Protein AF-A0A7V8SZ38-F1 (afdb_monomer)

Nearest PDB structures (foldseek):
  8d3l-assembly1_I  TM=5.237E-01  e=1.582E-04  Halalkalibacterium halodurans C-125
  5eax-assembly2_B  TM=5.128E-01  e=5.153E-03  Mus musculus
  5eaw-assembly2_B  TM=4.344E-01  e=2.004E-03  Mus musculus
  5ean-assembly1_A  TM=3.576E-01  e=1.406E-03  Mus musculus

Radius of gyration: 26.37 Å; Cα contacts (8 Å, |Δi|>4): 434; chains: 1; bounding box: 68×98×61 Å

Solvent-accessible surface area (backbone atoms only — not comparable to full-atom values): 21233 Å² total; per-residue (Å²): 134,89,88,85,87,85,85,92,81,79,74,70,63,75,66,56,67,75,72,74,69,88,78,74,81,73,67,59,50,35,61,51,96,92,38,70,32,40,28,39,64,53,57,25,42,36,74,58,32,58,37,56,45,55,54,44,47,34,33,34,72,66,78,41,81,78,67,98,50,72,44,78,64,54,59,58,52,46,54,52,41,57,47,52,44,50,52,51,53,52,53,44,42,73,72,72,44,52,73,48,73,41,70,87,59,57,82,90,45,51,69,60,42,37,51,53,33,49,54,42,59,75,71,59,49,41,27,35,28,43,28,40,44,62,55,92,53,40,40,41,66,49,51,26,39,36,53,42,78,60,61,30,76,70,40,81,35,33,58,32,45,32,39,66,39,81,54,86,65,88,51,69,44,56,55,43,28,47,47,51,50,35,52,38,47,13,66,74,34,65,38,70,36,65,45,34,37,40,32,30,78,59,80,90,54,64,57,51,77,44,55,40,74,82,46,44,64,63,42,52,53,55,50,51,53,48,50,48,68,60,55,77,66,71,74,88,79,80,91,77,86,81,77,92,83,80,93,76,90,81,82,89,82,88,83,89,79,82,94,75,81,80,81,74,79,82,68,88,73,68,84,73,85,67,66,71,71,91,44,84,55,49,78,65,38,55,58,36,68,62,38,49,51,50,40,59,74,63,36,34,47,75,77,35,80,94,59,47,68,75,54,46,57,52,32,40,77,67,72,24,58,23,32,70,45,29,37,66,54,70,80,78,68,90,67,82,62,95,68,83,55,66,68,59,56,51,49,51,30,57,56,40,65,111

Secondary structure (DSSP, 8-state):
---------SSSSHHHHTTSSTTS---SSEEETTEEEEEHHHHHHHHH-HHHHHHHHHHHTTSSPPPS---THHHHHHHHHHHHHHHHHHHHHHTT--EEEGGGS-TT-HHHHHHHHHHHHHHT-SEEES--EEETTEEE--SEEEEESS--SSSSSEEEEEEE-S-SS--HHHHHHHHHHHHHHHHHHSS--SEEEEE-S-GGG--EEEEHHHHHHHHHHHHHHHHHHHHTT-------------------------S--------------------GGGGT-TTHHHHHHHHHHTTBGGGSTT--HHHHHHHHHTT--BHHHHHT--SS-SS--SSS-HHHHHHHHHHTT-

Organism: NCBI:txid2741543

Mean predicted aligned error: 11.44 Å

Structure (mmCIF, N/CA/C/O backbone):
data_AF-A0A7V8SZ38-F1
#
_entry.id   AF-A0A7V8SZ38-F1
#
loop_
_atom_site.group_PDB
_atom_site.id
_atom_site.type_symbol
_atom_site.label_atom_id
_atom_site.label_alt_id
_atom_site.label_comp_id
_atom_site.label_asym_id
_atom_site.label_entity_id
_atom_site.label_seq_id
_atom_site.pdbx_PDB_ins_code
_atom_site.Cartn_x
_atom_site.Cartn_y
_atom_site.Cartn_z
_atom_site.occupancy
_atom_site.B_iso_or_equiv
_atom_site.auth_seq_id
_atom_site.auth_comp_id
_atom_site.auth_asym_id
_atom_site.auth_atom_id
_atom_site.pdbx_PDB_model_num
ATOM 1 N N . MET A 1 1 ? -33.338 -51.042 -26.178 1.00 36.34 1 MET A N 1
ATOM 2 C CA . MET A 1 1 ? -32.056 -50.604 -25.588 1.00 36.34 1 MET A CA 1
ATOM 3 C C . MET A 1 1 ? -31.774 -49.185 -26.051 1.00 36.34 1 MET A C 1
ATOM 5 O O . MET A 1 1 ? -31.865 -48.951 -27.244 1.00 36.34 1 MET A O 1
ATOM 9 N N . ALA A 1 2 ? -31.452 -48.315 -25.087 1.00 31.62 2 ALA A N 1
ATOM 10 C CA . ALA A 1 2 ? -30.875 -46.967 -25.196 1.00 31.62 2 ALA A CA 1
ATOM 11 C C . ALA A 1 2 ? -31.667 -45.863 -25.931 1.00 31.62 2 ALA A C 1
ATOM 13 O O . ALA A 1 2 ? -31.739 -45.849 -27.151 1.00 31.62 2 ALA A O 1
ATOM 14 N N . ALA A 1 3 ? -32.159 -44.882 -25.162 1.00 27.08 3 ALA A N 1
ATOM 15 C CA . ALA A 1 3 ? -31.768 -43.469 -25.290 1.00 27.08 3 ALA A CA 1
ATOM 16 C C . ALA A 1 3 ? -32.480 -42.643 -24.199 1.00 27.08 3 ALA A C 1
ATOM 18 O O . ALA A 1 3 ? -33.640 -42.264 -24.329 1.00 27.08 3 ALA A O 1
ATOM 19 N N . VAL A 1 4 ? -31.769 -42.411 -23.095 1.00 30.81 4 VAL A N 1
ATOM 20 C CA . VAL A 1 4 ? -32.085 -41.389 -22.091 1.00 30.81 4 VAL A CA 1
ATOM 21 C C . VAL A 1 4 ? -31.337 -40.119 -22.488 1.00 30.81 4 VAL A C 1
ATOM 23 O O . VAL A 1 4 ? -30.147 -40.187 -22.784 1.00 30.81 4 VAL A O 1
ATOM 26 N N . GLY A 1 5 ? -32.024 -38.981 -22.404 1.00 28.72 5 GLY A N 1
ATOM 27 C CA . GLY A 1 5 ? -31.414 -37.657 -22.309 1.00 28.72 5 GLY A CA 1
ATOM 28 C C . GLY A 1 5 ? -31.602 -36.804 -23.554 1.00 28.72 5 GLY A C 1
ATOM 29 O O . GLY A 1 5 ? -31.098 -37.156 -24.608 1.00 28.72 5 GLY A O 1
ATOM 30 N N . PHE A 1 6 ? -32.292 -35.671 -23.407 1.00 26.25 6 PHE A N 1
ATOM 31 C CA . PHE A 1 6 ? -31.895 -34.390 -23.997 1.00 26.25 6 PHE A CA 1
ATOM 32 C C . PHE A 1 6 ? -32.734 -33.249 -23.380 1.00 26.25 6 PHE A C 1
ATOM 34 O O . PHE A 1 6 ? -33.952 -33.357 -23.262 1.00 26.25 6 PHE A O 1
ATOM 41 N N . LEU A 1 7 ? -32.042 -32.154 -23.040 1.00 28.20 7 LEU A N 1
ATOM 42 C CA . LEU A 1 7 ? -32.535 -30.777 -22.857 1.00 28.20 7 LEU A CA 1
ATOM 43 C C . LEU A 1 7 ? -33.237 -30.389 -21.541 1.00 28.20 7 LEU A C 1
ATOM 45 O O . LEU A 1 7 ? -34.382 -29.946 -21.526 1.00 28.20 7 LEU A O 1
ATOM 49 N N . VAL A 1 8 ? -32.461 -30.349 -20.455 1.00 31.59 8 VAL A N 1
ATOM 50 C CA . VAL A 1 8 ? -32.611 -29.301 -19.426 1.00 31.59 8 VAL A CA 1
ATOM 51 C C . VAL A 1 8 ? -31.307 -28.511 -19.378 1.00 31.59 8 VAL A C 1
ATOM 53 O O . VAL A 1 8 ? -30.493 -28.716 -18.493 1.00 31.59 8 VAL A O 1
ATOM 56 N N . GLU A 1 9 ? -31.064 -27.641 -20.360 1.00 33.38 9 GLU A N 1
ATOM 57 C CA . GLU A 1 9 ? -29.884 -26.764 -20.348 1.00 33.38 9 GLU A CA 1
ATOM 58 C C . GLU A 1 9 ? -30.054 -25.596 -21.331 1.00 33.38 9 GLU A C 1
ATOM 60 O O . GLU A 1 9 ? -29.526 -25.582 -22.435 1.00 33.38 9 GLU A O 1
ATOM 65 N N . SER A 1 10 ? -30.846 -24.588 -20.955 1.00 32.22 10 SER A N 1
ATOM 66 C CA . SER A 1 10 ? -30.838 -23.305 -21.685 1.00 32.22 10 SER A CA 1
ATOM 67 C C . SER A 1 10 ? -31.127 -22.062 -20.839 1.00 32.22 10 SER A C 1
ATOM 69 O O . SER A 1 10 ? -31.052 -20.949 -21.348 1.00 32.22 10 SER A O 1
ATOM 71 N N . LYS A 1 11 ? -31.380 -22.199 -19.528 1.00 31.86 11 LYS A N 1
ATOM 72 C CA . LYS A 1 11 ? -31.614 -21.043 -18.633 1.00 31.86 11 LYS A CA 1
ATOM 73 C C . LYS A 1 11 ? -30.436 -20.688 -17.712 1.00 31.86 11 LYS A C 1
ATOM 75 O O . LYS A 1 11 ? -30.474 -19.649 -17.065 1.00 31.86 11 LYS A O 1
ATOM 80 N N . GLY A 1 12 ? -29.374 -21.502 -17.676 1.00 27.66 12 GLY A N 1
ATOM 81 C CA . GLY A 1 12 ? -28.234 -21.321 -16.761 1.00 27.66 12 GLY A CA 1
ATOM 82 C C . GLY A 1 12 ? -27.104 -20.403 -17.252 1.00 27.66 12 GLY A C 1
ATOM 83 O O . GLY A 1 12 ? -26.327 -19.919 -16.430 1.00 27.66 12 GLY A O 1
ATOM 84 N N . ALA A 1 13 ? -26.999 -20.141 -18.559 1.00 30.80 13 ALA A N 1
ATOM 85 C CA . ALA A 1 13 ? -25.896 -19.353 -19.123 1.00 30.80 13 ALA A CA 1
ATOM 86 C C . ALA A 1 13 ? -26.103 -17.836 -18.941 1.00 30.80 13 ALA A C 1
ATOM 88 O O . ALA A 1 13 ? -25.219 -17.148 -18.437 1.00 30.80 13 ALA A O 1
ATOM 89 N N . ALA A 1 14 ? -27.313 -17.333 -19.211 1.00 28.53 14 ALA A N 1
ATOM 90 C CA . ALA A 1 14 ? -27.622 -15.900 -19.138 1.00 28.53 14 ALA A CA 1
ATOM 91 C C . ALA A 1 14 ? -27.596 -15.320 -17.705 1.00 28.53 14 ALA A C 1
ATOM 93 O O . ALA A 1 14 ? -27.372 -14.128 -17.516 1.00 28.53 14 ALA A O 1
ATOM 94 N N . GLN A 1 15 ? -27.780 -16.150 -16.668 1.00 28.69 15 GLN A N 1
ATOM 95 C CA . GLN A 1 15 ? -27.680 -15.718 -15.263 1.00 28.69 15 GLN A CA 1
ATOM 96 C C . GLN A 1 15 ? -26.251 -15.776 -14.693 1.00 28.69 15 GLN A C 1
ATOM 98 O O . GLN A 1 15 ? -26.000 -15.184 -13.641 1.00 28.69 15 GLN A O 1
ATOM 103 N N . ARG A 1 16 ? -25.300 -16.438 -15.371 1.00 28.47 16 ARG A N 1
ATOM 104 C CA . ARG A 1 16 ? -23.882 -16.461 -14.964 1.00 28.47 16 ARG A CA 1
ATOM 105 C C . ARG A 1 16 ? -23.107 -15.236 -15.459 1.00 28.47 16 ARG A C 1
ATOM 107 O O . ARG A 1 16 ? -22.229 -14.765 -14.742 1.00 28.47 16 ARG A O 1
ATOM 114 N N . GLU A 1 17 ? -23.485 -14.656 -16.597 1.00 27.02 17 GLU A N 1
ATOM 115 C CA . GLU A 1 17 ? -22.864 -13.428 -17.128 1.00 27.02 17 GLU A CA 1
ATOM 116 C C . GLU A 1 17 ? -23.276 -12.150 -16.374 1.00 27.02 17 GLU A C 1
ATOM 118 O O . GLU A 1 17 ? -22.524 -11.182 -16.331 1.00 27.02 17 GLU A O 1
ATOM 123 N N . ALA A 1 18 ? -24.419 -12.149 -15.681 1.00 25.55 18 ALA A N 1
ATOM 124 C CA . ALA A 1 18 ? -24.898 -10.976 -14.940 1.00 25.55 18 ALA A CA 1
ATOM 125 C C . ALA A 1 18 ? -24.250 -10.785 -13.548 1.00 25.55 18 ALA A C 1
ATOM 127 O O . ALA A 1 18 ? -24.498 -9.778 -12.885 1.00 25.55 18 ALA A O 1
ATOM 128 N N . ARG A 1 19 ? -23.420 -11.731 -13.080 1.00 27.39 19 ARG A N 1
ATOM 129 C CA . ARG A 1 19 ? -22.759 -11.678 -11.758 1.00 27.39 19 ARG A CA 1
ATOM 130 C C . ARG A 1 19 ? -21.252 -11.386 -11.802 1.00 27.39 19 ARG A C 1
ATOM 132 O O . ARG A 1 19 ? -20.648 -11.266 -10.740 1.00 27.39 19 ARG A O 1
ATOM 139 N N . SER A 1 20 ? -20.647 -11.220 -12.981 1.00 34.50 20 SER A N 1
ATOM 140 C CA . SER A 1 20 ? -19.185 -11.087 -13.129 1.00 34.50 20 SER A CA 1
ATOM 141 C C . SER A 1 20 ? -18.660 -9.668 -13.403 1.00 34.50 20 SER A C 1
ATOM 143 O O . SER A 1 20 ? -17.449 -9.480 -13.415 1.00 34.50 20 SER A O 1
ATOM 145 N N . SER A 1 21 ? -19.511 -8.645 -13.543 1.00 28.06 21 SER A N 1
ATOM 146 C CA . SER A 1 21 ? -19.077 -7.290 -13.951 1.00 28.06 21 SER A CA 1
ATOM 147 C C . SER A 1 21 ? -19.184 -6.201 -12.868 1.00 28.06 21 SER A C 1
ATOM 149 O O . SER A 1 21 ? -18.634 -5.110 -13.017 1.00 28.06 21 SER A O 1
ATOM 151 N N . ALA A 1 22 ? -19.839 -6.473 -11.734 1.00 28.73 22 ALA A N 1
ATOM 152 C CA . ALA A 1 22 ? -20.127 -5.455 -10.712 1.00 28.73 22 ALA A CA 1
ATOM 153 C C . ALA A 1 22 ? -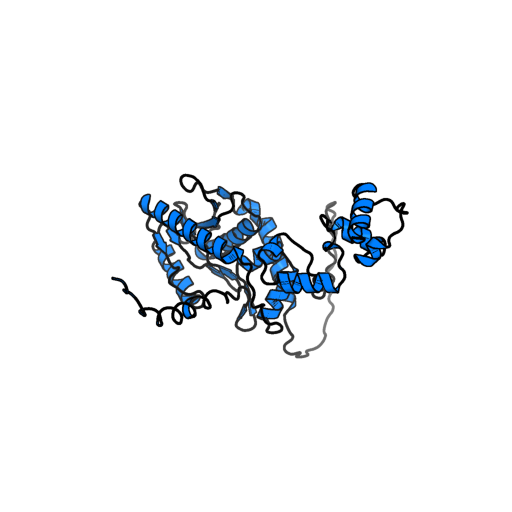18.972 -5.180 -9.720 1.00 28.73 22 ALA A C 1
ATOM 155 O O . ALA A 1 22 ? -19.079 -4.295 -8.871 1.00 28.73 22 ALA A O 1
ATOM 156 N N . GLY A 1 23 ? -17.863 -5.924 -9.809 1.00 29.23 23 GLY A N 1
ATOM 157 C CA . GLY A 1 23 ? -16.740 -5.835 -8.868 1.00 29.23 23 GLY A CA 1
ATOM 158 C C . GLY A 1 23 ? -15.547 -4.986 -9.322 1.00 29.23 23 GLY A C 1
ATOM 159 O O . GLY A 1 23 ? -14.629 -4.800 -8.527 1.00 29.23 23 GLY A O 1
ATOM 160 N N . TRP A 1 24 ? -15.516 -4.517 -10.576 1.00 30.23 24 TRP A N 1
ATOM 161 C CA . TRP A 1 24 ? -14.281 -4.008 -11.203 1.00 30.23 24 TRP A CA 1
ATOM 162 C C . TRP A 1 24 ? -14.072 -2.497 -11.087 1.00 30.23 24 TRP A C 1
ATOM 164 O O . TRP A 1 24 ? -12.941 -2.025 -11.145 1.00 30.23 24 TRP A O 1
ATOM 174 N N . LYS A 1 25 ? -15.125 -1.714 -10.837 1.00 41.22 25 LYS A N 1
ATOM 175 C CA . LYS A 1 25 ? -15.022 -0.249 -10.739 1.00 41.22 25 LYS A CA 1
ATOM 176 C C . LYS A 1 25 ? -14.871 0.235 -9.294 1.00 41.22 25 LYS A C 1
ATOM 178 O O . LYS A 1 25 ? -15.638 1.077 -8.833 1.00 41.22 25 LYS A O 1
ATOM 183 N N . ARG A 1 26 ? -13.871 -0.265 -8.555 1.00 54.50 26 ARG A N 1
ATOM 184 C CA . ARG A 1 26 ? -13.356 0.493 -7.399 1.00 54.50 26 ARG A CA 1
ATOM 185 C C . ARG A 1 26 ? -12.526 1.647 -7.960 1.00 54.50 26 ARG A C 1
ATOM 187 O O . ARG A 1 26 ? -11.331 1.502 -8.195 1.00 54.50 26 ARG A O 1
ATOM 194 N N . GLN A 1 27 ? -13.168 2.779 -8.228 1.00 56.81 27 GLN A N 1
ATOM 195 C CA . GLN A 1 27 ? -12.443 4.018 -8.487 1.00 56.81 27 GLN A CA 1
ATOM 196 C C . GLN A 1 27 ? -11.849 4.474 -7.146 1.00 56.81 27 GLN A C 1
ATOM 198 O O . GLN A 1 27 ? -12.577 4.968 -6.288 1.00 56.81 27 GLN A O 1
ATOM 203 N N . LEU A 1 28 ? -10.567 4.153 -6.933 1.00 68.50 28 LEU A N 1
ATOM 204 C CA . LEU A 1 28 ? -9.850 4.378 -5.671 1.00 68.50 28 LEU A CA 1
ATOM 205 C C . LEU A 1 28 ? -9.702 5.882 -5.420 1.00 68.50 28 LEU A C 1
ATOM 207 O O . LEU A 1 28 ? -10.293 6.408 -4.478 1.00 68.50 28 LEU A O 1
ATOM 211 N N . MET A 1 29 ? -9.038 6.564 -6.355 1.00 83.69 29 MET A N 1
ATOM 212 C CA . MET A 1 29 ? -8.976 8.017 -6.433 1.00 83.69 29 MET A CA 1
ATOM 213 C C . MET A 1 29 ? -10.164 8.553 -7.234 1.00 83.69 29 MET A C 1
ATOM 215 O O . MET A 1 29 ? -10.395 8.136 -8.372 1.00 83.69 29 MET A O 1
ATOM 219 N N . LYS A 1 30 ? -10.917 9.493 -6.660 1.00 82.75 30 LYS A N 1
ATOM 220 C CA . LYS A 1 30 ? -12.071 10.118 -7.325 1.00 82.75 30 LYS A CA 1
ATOM 221 C C . LYS A 1 30 ? -12.138 11.610 -7.042 1.00 82.75 30 LYS A C 1
ATOM 223 O O . LYS A 1 30 ? -11.788 12.047 -5.952 1.00 82.75 30 LYS A O 1
ATOM 228 N N . LEU A 1 31 ? -12.650 12.381 -7.994 1.00 83.38 31 LEU A N 1
ATOM 229 C CA . LEU A 1 31 ? -12.979 13.782 -7.766 1.00 83.38 31 LEU A CA 1
ATOM 230 C C . LEU A 1 31 ? -14.347 13.876 -7.072 1.00 83.38 31 LEU A C 1
ATOM 232 O O . LEU A 1 31 ? -15.348 13.366 -7.573 1.00 83.38 31 LEU A O 1
ATOM 236 N N . ALA A 1 32 ? -14.395 14.517 -5.909 1.00 77.56 32 ALA A N 1
ATOM 237 C CA . ALA A 1 32 ? -15.610 14.757 -5.142 1.00 77.56 32 ALA A CA 1
ATOM 238 C C . ALA A 1 32 ? -15.662 16.230 -4.724 1.00 77.56 32 ALA A C 1
ATOM 240 O O . ALA A 1 32 ? -14.749 16.723 -4.071 1.00 77.56 32 ALA A O 1
ATOM 241 N N . ALA A 1 33 ? -16.725 16.940 -5.117 1.00 73.25 33 ALA A N 1
ATOM 242 C CA . ALA A 1 33 ? -16.914 18.364 -4.807 1.00 73.25 33 ALA A CA 1
ATOM 243 C C . ALA A 1 33 ? -15.698 19.255 -5.163 1.00 73.25 33 ALA A C 1
ATOM 245 O O . ALA A 1 33 ? -15.340 20.162 -4.417 1.00 73.25 33 ALA A O 1
ATOM 246 N N . GLY A 1 34 ? -15.041 18.980 -6.297 1.00 73.38 34 GLY A N 1
ATOM 247 C CA . GLY A 1 34 ? -13.869 19.738 -6.754 1.00 73.38 34 GLY A CA 1
ATOM 248 C C . GLY A 1 34 ? -12.564 19.423 -6.012 1.00 73.38 34 GLY A C 1
ATOM 249 O O . GLY A 1 34 ? -11.566 20.098 -6.243 1.00 73.38 34 GLY A O 1
ATOM 250 N N . GLN A 1 35 ? -12.549 18.405 -5.147 1.00 81.69 35 GLN A N 1
ATOM 251 C CA . GLN A 1 35 ? -11.359 17.934 -4.439 1.00 81.69 35 GLN A CA 1
ATOM 252 C C . GLN A 1 35 ? -11.098 16.455 -4.725 1.00 81.69 35 GLN A C 1
ATOM 254 O O . GLN A 1 35 ? -12.026 15.671 -4.935 1.00 81.69 35 GLN A O 1
ATOM 259 N N . ILE A 1 36 ? -9.827 16.060 -4.741 1.00 88.19 36 ILE A N 1
ATOM 260 C CA . ILE A 1 36 ? -9.450 14.654 -4.889 1.00 88.19 36 ILE A CA 1
ATOM 261 C C . ILE A 1 36 ? -9.714 13.930 -3.568 1.00 88.19 36 ILE A C 1
ATOM 263 O O . ILE A 1 36 ? -9.175 14.288 -2.528 1.00 88.19 36 ILE A O 1
ATOM 267 N N . ARG A 1 37 ? -10.548 12.892 -3.618 1.00 89.12 37 ARG A N 1
ATOM 268 C CA . ARG A 1 37 ? -10.756 11.934 -2.532 1.00 89.12 37 ARG A CA 1
ATOM 269 C C . ARG A 1 37 ? -9.717 10.825 -2.664 1.00 89.12 37 ARG A C 1
ATOM 271 O O . ARG A 1 37 ? -9.668 10.165 -3.704 1.00 89.12 37 ARG A O 1
ATOM 278 N N . LEU A 1 38 ? -8.936 10.618 -1.607 1.00 91.31 38 LEU A N 1
ATOM 279 C CA . LEU A 1 38 ? -7.857 9.634 -1.547 1.00 91.31 38 LEU A CA 1
ATOM 280 C C . LEU A 1 38 ? -8.257 8.419 -0.709 1.00 91.31 38 LEU A C 1
ATOM 282 O O . LEU A 1 38 ? -8.783 8.540 0.402 1.00 91.31 38 LEU A O 1
ATOM 286 N N . ALA A 1 39 ? -7.952 7.239 -1.233 1.00 88.31 39 ALA A N 1
ATOM 287 C CA . ALA A 1 39 ? -8.024 5.975 -0.525 1.00 88.31 39 ALA A CA 1
ATOM 288 C C . ALA A 1 39 ? -6.660 5.607 0.070 1.00 88.31 39 ALA A C 1
ATOM 290 O O . ALA A 1 39 ? -5.604 5.971 -0.446 1.00 88.31 39 ALA A O 1
ATOM 291 N N . ALA A 1 40 ? -6.649 4.787 1.119 1.00 86.44 40 ALA A N 1
ATOM 292 C CA . ALA A 1 40 ? -5.383 4.312 1.680 1.00 86.44 40 ALA A CA 1
ATOM 293 C C . ALA A 1 40 ? -4.540 3.465 0.718 1.00 86.44 40 ALA A C 1
ATOM 295 O O . ALA A 1 40 ? -3.313 3.460 0.796 1.00 86.44 40 ALA A O 1
ATOM 296 N N . THR A 1 41 ? -5.187 2.797 -0.234 1.00 88.12 41 THR A N 1
ATOM 297 C CA . THR A 1 41 ? -4.504 2.100 -1.325 1.00 88.12 41 THR A CA 1
ATOM 298 C C . THR A 1 41 ? -3.753 3.055 -2.248 1.00 88.12 41 THR A C 1
ATOM 300 O O . THR A 1 41 ? -2.744 2.646 -2.808 1.00 88.12 41 THR A O 1
ATOM 303 N N . ASP A 1 42 ? -4.175 4.319 -2.379 1.00 92.44 42 ASP A N 1
ATOM 304 C CA . ASP A 1 42 ? -3.477 5.301 -3.221 1.00 92.44 42 ASP A CA 1
ATOM 305 C C . ASP A 1 42 ? -2.090 5.626 -2.657 1.00 92.44 42 ASP A C 1
ATOM 307 O O . ASP A 1 42 ? -1.142 5.814 -3.415 1.00 92.44 42 ASP A O 1
ATOM 311 N N . LEU A 1 43 ? -1.935 5.594 -1.328 1.00 92.19 43 LEU A N 1
ATOM 312 C CA . LEU A 1 43 ? -0.641 5.754 -0.664 1.00 92.19 43 LEU A CA 1
ATOM 313 C C . LEU A 1 43 ? 0.312 4.595 -0.985 1.00 92.19 43 LEU A C 1
ATOM 315 O O . LEU A 1 43 ? 1.472 4.818 -1.336 1.00 92.19 43 LEU A O 1
ATOM 319 N N . GLY A 1 44 ? -0.188 3.358 -0.909 1.00 91.88 44 GLY A N 1
ATOM 320 C CA . GLY A 1 44 ? 0.570 2.168 -1.300 1.00 91.88 44 GLY A CA 1
ATOM 321 C C . GLY A 1 44 ? 0.917 2.172 -2.791 1.00 91.88 44 GLY A C 1
ATOM 322 O O . GLY A 1 44 ? 2.057 1.894 -3.158 1.00 91.88 44 GLY A O 1
ATOM 323 N N . ASN A 1 45 ? -0.037 2.558 -3.640 1.00 92.44 45 ASN A N 1
ATOM 324 C CA . ASN A 1 45 ? 0.148 2.691 -5.082 1.00 92.44 45 ASN A CA 1
ATOM 325 C C . ASN A 1 45 ? 1.200 3.750 -5.423 1.00 92.44 45 ASN A C 1
ATOM 327 O O . ASN A 1 45 ? 2.034 3.503 -6.286 1.00 92.44 45 ASN A O 1
ATOM 331 N N . HIS A 1 46 ? 1.213 4.888 -4.725 1.00 94.06 46 HIS A N 1
ATOM 332 C CA . HIS A 1 46 ? 2.203 5.943 -4.939 1.00 94.06 46 HIS A CA 1
ATOM 333 C C . HIS A 1 46 ? 3.623 5.503 -4.591 1.00 94.06 46 HIS A C 1
ATOM 335 O O . HIS A 1 46 ? 4.557 5.781 -5.346 1.00 94.06 46 HIS A O 1
ATOM 341 N N . LEU A 1 47 ? 3.786 4.780 -3.476 1.00 93.31 47 LEU A N 1
ATOM 342 C CA . LEU A 1 47 ? 5.072 4.174 -3.133 1.00 93.31 47 LEU A CA 1
ATOM 343 C C . LEU A 1 47 ? 5.506 3.171 -4.209 1.00 93.31 47 LEU A C 1
ATOM 345 O O . LEU A 1 47 ? 6.670 3.147 -4.602 1.00 93.31 47 LEU A O 1
ATOM 349 N N . ALA A 1 48 ? 4.570 2.342 -4.670 1.00 93.25 48 ALA A N 1
ATOM 350 C CA . ALA A 1 48 ? 4.846 1.283 -5.624 1.00 93.25 48 ALA A CA 1
ATOM 351 C C . ALA A 1 48 ? 5.161 1.810 -7.035 1.00 93.25 48 ALA A C 1
ATOM 353 O O . ALA A 1 48 ? 6.012 1.254 -7.725 1.00 93.25 48 ALA A O 1
ATOM 354 N N . CYS A 1 49 ? 4.461 2.854 -7.484 1.00 94.44 49 CYS A N 1
ATOM 355 C CA . CYS A 1 49 ? 4.577 3.408 -8.825 1.00 94.44 49 CYS A CA 1
ATOM 356 C C . CYS A 1 49 ? 4.020 4.841 -8.885 1.00 94.44 49 CYS A C 1
ATOM 358 O O . CYS A 1 49 ? 2.808 5.055 -8.879 1.00 94.44 49 CYS A O 1
ATOM 360 N N . ARG A 1 50 ? 4.889 5.845 -9.051 1.00 93.69 50 ARG A N 1
ATOM 361 C CA . ARG A 1 50 ? 4.433 7.236 -9.247 1.00 93.69 50 ARG A CA 1
ATOM 362 C C . ARG A 1 50 ? 3.663 7.429 -10.548 1.00 93.69 50 ARG A C 1
ATOM 364 O O . ARG A 1 50 ? 2.722 8.212 -10.581 1.00 93.69 50 ARG A O 1
ATOM 371 N N . HIS A 1 51 ? 4.035 6.694 -11.596 1.00 94.88 51 HIS A N 1
ATOM 372 C CA . HIS A 1 51 ? 3.324 6.743 -12.870 1.00 94.88 51 HIS A CA 1
ATOM 373 C C . HIS A 1 51 ? 1.861 6.312 -12.698 1.00 94.88 51 HIS A C 1
ATOM 375 O O . HIS A 1 51 ? 0.968 7.001 -13.174 1.00 94.88 51 HIS A O 1
ATOM 381 N N . LEU A 1 52 ? 1.598 5.257 -11.916 1.00 94.56 52 LEU A N 1
ATOM 382 C CA . LEU A 1 52 ? 0.238 4.844 -11.556 1.00 94.56 52 LEU A CA 1
ATOM 383 C C . LEU A 1 52 ? -0.547 5.978 -10.883 1.00 94.56 52 LEU A C 1
ATOM 385 O O . LEU A 1 52 ? -1.700 6.188 -11.242 1.00 94.56 52 LEU A O 1
ATOM 389 N N . THR A 1 53 ? 0.063 6.731 -9.959 1.00 94.25 53 THR A N 1
ATOM 390 C CA . THR A 1 53 ? -0.582 7.912 -9.356 1.00 94.25 53 THR A CA 1
ATOM 391 C C . THR A 1 53 ? -0.992 8.931 -10.416 1.00 94.25 53 THR A C 1
ATOM 393 O O . THR A 1 53 ? -2.133 9.381 -10.399 1.00 94.25 53 THR A O 1
ATOM 396 N N . THR A 1 54 ? -0.104 9.259 -11.359 1.00 93.50 54 THR A N 1
ATOM 397 C CA . THR A 1 54 ? -0.401 10.187 -12.461 1.00 93.50 54 THR A CA 1
ATOM 398 C C . THR A 1 54 ? -1.560 9.688 -13.328 1.00 93.50 54 THR A C 1
ATOM 400 O O . THR A 1 54 ? -2.450 10.460 -13.683 1.00 93.50 54 THR A O 1
ATOM 403 N N . LEU A 1 55 ? -1.578 8.391 -13.656 1.00 93.62 55 LEU A N 1
ATOM 404 C CA . LEU A 1 55 ? -2.632 7.799 -14.481 1.00 93.62 55 LEU A CA 1
ATOM 405 C C . LEU A 1 55 ? -3.984 7.763 -13.761 1.00 93.62 55 LEU A C 1
ATOM 407 O O . LEU A 1 55 ? -5.007 8.106 -14.355 1.00 93.62 55 LEU A O 1
ATOM 411 N N . ASP A 1 56 ? -3.992 7.388 -12.483 1.00 92.81 56 ASP A N 1
ATOM 412 C CA . ASP A 1 56 ? -5.209 7.353 -11.672 1.00 92.81 56 ASP A CA 1
ATOM 413 C C . ASP A 1 56 ? -5.748 8.765 -11.393 1.00 92.81 56 ASP A C 1
ATOM 415 O O . ASP A 1 56 ? -6.966 8.953 -11.406 1.00 92.81 56 ASP A O 1
ATOM 419 N N . LEU A 1 57 ? -4.873 9.768 -11.256 1.00 92.44 57 LEU A N 1
ATOM 420 C CA . LEU A 1 57 ? -5.264 11.178 -11.184 1.00 92.44 57 LEU A CA 1
ATOM 421 C C . LEU A 1 57 ? -5.929 11.643 -12.484 1.00 92.44 57 LEU A C 1
ATOM 423 O O . LEU A 1 57 ? -7.018 12.209 -12.438 1.00 92.44 57 LEU A O 1
ATOM 427 N N . ALA A 1 58 ? -5.345 11.330 -13.645 1.00 91.50 58 ALA A N 1
ATOM 428 C CA . ALA A 1 58 ? -5.939 11.677 -14.936 1.00 91.50 58 ALA A CA 1
ATOM 429 C C . ALA A 1 58 ? -7.327 11.037 -15.132 1.00 91.50 58 ALA A C 1
ATOM 431 O O . ALA A 1 58 ? -8.214 11.653 -15.725 1.00 91.50 58 ALA A O 1
ATOM 432 N N . VAL A 1 59 ? -7.542 9.824 -14.610 1.00 92.12 59 VAL A N 1
ATOM 433 C CA . VAL A 1 59 ? -8.871 9.193 -14.580 1.00 92.12 59 VAL A CA 1
ATOM 434 C C . VAL A 1 59 ? -9.816 9.916 -13.624 1.00 92.12 59 VAL A C 1
ATOM 436 O O . VAL A 1 59 ? -10.964 10.172 -13.984 1.00 92.12 59 VAL A O 1
ATOM 439 N N . ALA A 1 60 ? -9.363 10.256 -12.415 1.00 90.50 60 ALA A N 1
ATOM 440 C CA . ALA A 1 60 ? -10.171 10.984 -11.439 1.00 90.50 60 ALA A CA 1
ATOM 441 C C . ALA A 1 60 ? -10.619 12.360 -11.965 1.00 90.50 60 ALA A C 1
ATOM 443 O O . ALA A 1 60 ? -11.749 12.770 -11.709 1.00 90.50 60 ALA A O 1
ATOM 444 N N . GLU A 1 61 ? -9.768 13.034 -12.740 1.00 89.56 61 GLU A N 1
ATOM 445 C CA . GLU A 1 61 ? -10.047 14.313 -13.406 1.00 89.56 61 GLU A CA 1
ATOM 446 C C . GLU A 1 61 ? -10.864 14.174 -14.705 1.00 89.56 61 GLU A C 1
ATOM 448 O O . GLU A 1 61 ? -11.191 15.180 -15.332 1.00 89.56 61 GLU A O 1
ATOM 453 N N . GLY A 1 62 ? -11.165 12.952 -15.156 1.00 90.12 62 GLY A N 1
ATOM 454 C CA . GLY A 1 62 ? -11.884 12.706 -16.411 1.00 90.12 62 GLY A CA 1
ATOM 455 C C . GLY A 1 62 ? -11.067 12.961 -17.684 1.00 90.12 62 GLY A C 1
ATOM 456 O O . GLY A 1 62 ? -11.619 12.918 -18.780 1.00 90.12 62 GLY A O 1
ATOM 457 N N . LYS A 1 63 ? -9.752 13.187 -17.570 1.00 91.38 63 LYS A N 1
ATOM 458 C CA . LYS A 1 63 ? -8.825 13.342 -18.708 1.00 91.38 63 LYS A CA 1
ATOM 459 C C . LYS A 1 63 ? -8.505 12.008 -19.388 1.00 91.38 63 LYS A C 1
ATOM 461 O O . LYS A 1 63 ? -7.983 11.993 -20.500 1.00 91.38 63 LYS A O 1
ATOM 466 N N . ARG A 1 64 ? -8.771 10.887 -18.710 1.00 91.62 64 ARG A N 1
ATOM 467 C CA . ARG A 1 64 ? -8.487 9.530 -19.189 1.00 91.62 64 ARG A CA 1
ATOM 468 C C . ARG A 1 64 ? -9.572 8.550 -18.756 1.00 91.62 64 ARG A C 1
ATOM 470 O O . ARG A 1 64 ? -10.186 8.711 -17.706 1.00 91.62 64 ARG A O 1
ATOM 477 N N . VAL A 1 65 ? -9.766 7.496 -19.542 1.00 91.12 65 VAL A N 1
ATOM 478 C CA . VAL A 1 65 ? -10.610 6.351 -19.176 1.00 91.12 65 VAL A CA 1
ATOM 479 C C . VAL A 1 65 ? -9.732 5.265 -18.557 1.00 91.12 65 VAL A C 1
ATOM 481 O O . VAL A 1 65 ? -8.644 4.991 -19.056 1.00 91.12 65 VAL A O 1
ATOM 484 N N . ALA A 1 66 ? -10.184 4.662 -17.457 1.00 88.44 66 ALA A N 1
ATOM 485 C CA . ALA A 1 66 ? -9.476 3.533 -16.859 1.00 88.44 66 ALA A CA 1
ATOM 486 C C . ALA A 1 66 ? -9.513 2.306 -17.794 1.00 88.44 66 ALA A C 1
ATOM 488 O O . ALA A 1 66 ? -10.553 2.076 -18.418 1.00 88.44 66 ALA A O 1
ATOM 489 N N . PRO A 1 67 ? -8.448 1.488 -17.853 1.00 88.88 67 PRO A N 1
ATOM 490 C CA . PRO A 1 67 ? -8.413 0.320 -18.721 1.00 88.88 67 PRO A CA 1
ATOM 491 C C . PRO A 1 67 ? -9.453 -0.707 -18.284 1.00 88.88 67 PRO A C 1
ATOM 493 O O . PRO A 1 67 ? -9.625 -0.954 -17.087 1.00 88.88 67 PRO A O 1
ATOM 496 N N . ASP A 1 68 ? -10.086 -1.362 -19.254 1.00 85.94 68 ASP A N 1
ATOM 497 C CA . ASP A 1 68 ? -10.939 -2.528 -19.014 1.00 85.94 68 ASP A CA 1
ATOM 498 C C . ASP A 1 68 ? -10.093 -3.810 -19.027 1.00 85.94 68 ASP A C 1
ATOM 500 O O . ASP A 1 68 ? -10.210 -4.682 -19.888 1.00 85.94 68 ASP A O 1
ATOM 504 N N . TRP A 1 69 ? -9.122 -3.869 -18.115 1.00 85.81 69 TRP A N 1
ATOM 505 C CA . TRP A 1 69 ? -8.250 -5.024 -17.948 1.00 85.81 69 TRP A CA 1
ATOM 506 C C . TRP A 1 69 ? -7.884 -5.235 -16.481 1.00 85.81 69 TRP A C 1
ATOM 508 O O . TRP A 1 69 ? -7.542 -4.299 -15.757 1.00 85.81 69 TRP A O 1
ATOM 518 N N . ALA A 1 70 ? -7.894 -6.499 -16.069 1.00 81.62 70 ALA A N 1
ATOM 519 C CA . ALA A 1 70 ? -7.367 -6.954 -14.795 1.00 81.62 70 ALA A CA 1
ATOM 520 C C . ALA A 1 70 ? -6.434 -8.146 -15.031 1.00 81.62 70 ALA A C 1
ATOM 522 O O . ALA A 1 70 ? -6.693 -8.989 -15.895 1.00 81.62 70 ALA A O 1
ATOM 523 N N . ALA A 1 71 ? -5.356 -8.228 -14.249 1.00 82.81 71 ALA A N 1
ATOM 524 C CA . ALA A 1 71 ? -4.473 -9.385 -14.280 1.00 82.81 71 ALA A CA 1
ATOM 525 C C . ALA A 1 71 ? -5.261 -10.657 -13.896 1.00 82.81 71 ALA A C 1
ATOM 527 O O . ALA A 1 71 ? -5.979 -10.623 -12.894 1.00 82.81 71 ALA A O 1
ATOM 528 N N . PRO A 1 72 ? -5.137 -11.775 -14.640 1.00 83.44 72 PRO A N 1
ATOM 529 C CA . PRO A 1 72 ? -5.902 -12.998 -14.369 1.00 83.44 72 PRO A CA 1
ATOM 530 C C . PRO A 1 72 ? -5.763 -13.502 -12.926 1.00 83.44 72 PRO A C 1
ATOM 532 O O . PRO A 1 72 ? -6.752 -13.871 -12.289 1.00 83.44 72 PRO A O 1
ATOM 535 N N . ASP A 1 73 ? -4.552 -13.418 -12.374 1.00 83.25 73 ASP A N 1
ATOM 536 C CA . ASP A 1 73 ? -4.244 -13.891 -11.023 1.00 83.25 73 ASP A CA 1
ATOM 537 C C . ASP A 1 73 ? -4.940 -13.077 -9.921 1.00 83.25 73 ASP A C 1
ATOM 539 O O . ASP A 1 73 ? -5.115 -13.575 -8.807 1.00 83.25 73 ASP A O 1
ATOM 543 N N . LEU A 1 74 ? -5.405 -11.850 -10.209 1.00 84.12 74 LEU A N 1
ATOM 544 C CA . LEU A 1 74 ? -6.113 -11.023 -9.226 1.00 84.12 74 LEU A CA 1
ATOM 545 C C . LEU A 1 74 ? -7.406 -11.672 -8.740 1.00 84.12 74 LEU A C 1
ATOM 547 O O . LEU A 1 74 ? -7.755 -11.502 -7.573 1.00 84.12 74 LEU A O 1
ATOM 551 N N . ALA A 1 75 ? -8.109 -12.415 -9.599 1.00 85.94 75 ALA A N 1
ATOM 552 C CA . ALA A 1 75 ? -9.333 -13.104 -9.203 1.00 85.94 75 ALA A CA 1
ATOM 553 C C . ALA A 1 75 ? -9.043 -14.165 -8.129 1.00 85.94 75 ALA A C 1
ATOM 555 O O . ALA A 1 75 ? -9.715 -14.207 -7.098 1.00 85.94 75 ALA A O 1
ATOM 556 N N . VAL A 1 76 ? -7.984 -14.955 -8.329 1.00 88.94 76 VAL A N 1
ATOM 557 C CA . VAL A 1 76 ? -7.556 -16.006 -7.394 1.00 88.94 76 VAL A CA 1
ATOM 558 C C . VAL A 1 76 ? -6.999 -15.403 -6.105 1.00 88.94 76 VAL A C 1
ATOM 560 O O . VAL A 1 76 ? -7.337 -15.861 -5.013 1.00 88.94 76 VAL A O 1
ATOM 563 N N . ILE A 1 77 ? -6.167 -14.359 -6.208 1.00 88.44 77 ILE A N 1
ATOM 564 C CA . ILE A 1 77 ? -5.625 -13.636 -5.046 1.00 88.44 77 ILE A CA 1
ATOM 565 C C . ILE A 1 77 ? -6.766 -13.073 -4.198 1.00 88.44 77 ILE A C 1
ATOM 567 O O . ILE A 1 77 ? -6.747 -13.207 -2.976 1.00 88.44 77 ILE A O 1
ATOM 571 N N . ARG A 1 78 ? -7.780 -12.484 -4.836 1.00 88.31 78 ARG A N 1
ATOM 572 C CA . ARG A 1 78 ? -8.946 -11.934 -4.149 1.00 88.31 78 ARG A CA 1
ATOM 573 C C . ARG A 1 78 ? -9.748 -13.015 -3.438 1.00 88.31 78 ARG A C 1
ATOM 575 O O . ARG A 1 78 ? -10.032 -12.859 -2.258 1.00 88.31 78 ARG A O 1
ATOM 582 N N . GLU A 1 79 ? -10.081 -14.104 -4.124 1.00 92.19 79 GLU A N 1
ATOM 583 C CA . GLU A 1 79 ? -10.853 -15.198 -3.526 1.00 92.19 79 GLU A CA 1
ATOM 584 C C . GLU A 1 79 ? -10.137 -15.789 -2.303 1.00 92.19 79 GLU A C 1
ATOM 586 O O . GLU A 1 79 ? -10.751 -16.020 -1.259 1.00 92.19 79 GLU A O 1
ATOM 591 N N . ARG A 1 80 ? -8.817 -15.997 -2.410 1.00 93.81 80 ARG A N 1
ATOM 592 C CA . ARG A 1 80 ? -7.992 -16.466 -1.291 1.00 93.81 80 ARG A CA 1
ATOM 593 C C . ARG A 1 80 ? -7.949 -15.450 -0.153 1.00 93.81 80 ARG A C 1
ATOM 595 O O . ARG A 1 80 ? -8.030 -15.859 0.999 1.00 93.81 80 ARG A O 1
ATOM 602 N N . GLY A 1 81 ? -7.853 -14.156 -0.461 1.00 93.00 81 GLY A N 1
ATOM 603 C CA . GLY A 1 81 ? -7.867 -13.083 0.535 1.00 93.00 81 GLY A CA 1
ATOM 604 C C . GLY A 1 81 ? -9.186 -13.0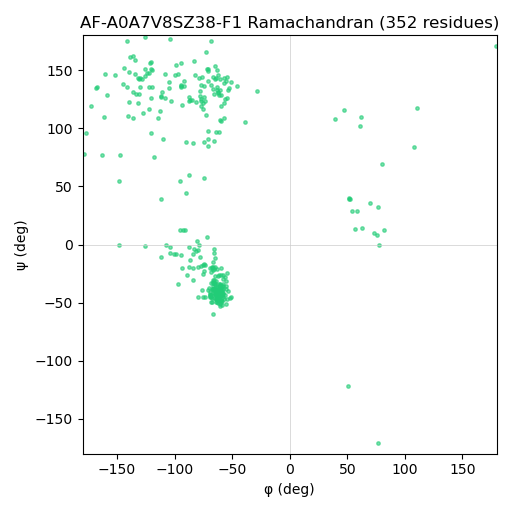45 1.302 1.00 93.00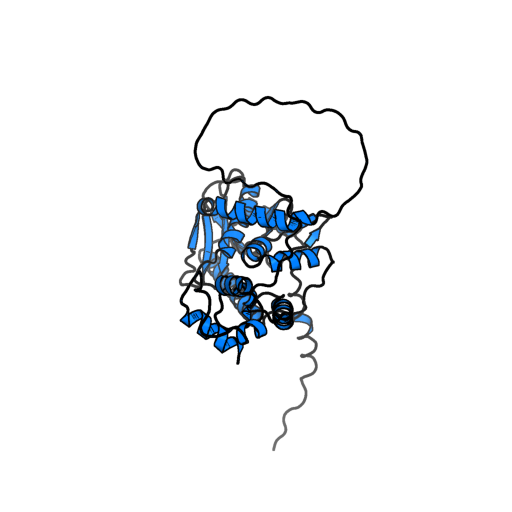 81 GLY A C 1
ATOM 605 O O . GLY A 1 81 ? -9.186 -13.126 2.522 1.00 93.00 81 GLY A O 1
ATOM 606 N N . GLU A 1 82 ? -10.311 -13.053 0.584 1.00 93.25 82 GLU A N 1
ATOM 607 C CA . GLU A 1 82 ? -11.650 -13.099 1.183 1.00 93.25 82 GLU A CA 1
ATOM 608 C C . GLU A 1 82 ? -11.855 -14.367 2.028 1.00 93.25 82 GLU A C 1
ATOM 610 O O . GLU A 1 82 ? -12.565 -14.344 3.032 1.00 93.25 82 GLU A O 1
ATOM 615 N N . ARG A 1 83 ? -11.257 -15.498 1.631 1.00 94.88 83 ARG A N 1
ATOM 616 C CA . ARG A 1 83 ? -11.284 -16.734 2.422 1.00 94.88 83 ARG A CA 1
ATOM 617 C C . ARG A 1 83 ? -10.485 -16.599 3.715 1.00 94.88 83 ARG A C 1
ATOM 619 O O . ARG A 1 83 ? -11.032 -16.907 4.767 1.00 94.88 83 ARG A O 1
ATOM 626 N N . HIS A 1 84 ? -9.250 -16.113 3.632 1.00 96.00 84 HIS A N 1
ATOM 627 C CA . HIS A 1 84 ? -8.378 -15.902 4.789 1.00 96.00 84 HIS A CA 1
ATOM 628 C C . HIS A 1 84 ? -9.002 -14.931 5.797 1.00 96.00 84 HIS A C 1
ATOM 630 O O . HIS A 1 84 ? -9.032 -15.217 6.990 1.00 96.00 84 HIS A O 1
ATOM 636 N N . GLU A 1 85 ? -9.601 -13.837 5.318 1.00 96.00 85 GLU A N 1
ATOM 637 C CA . GLU A 1 85 ? -10.342 -12.902 6.166 1.00 96.00 85 GLU A CA 1
ATOM 638 C C . GLU A 1 85 ? -11.504 -13.599 6.890 1.00 96.00 85 GLU A C 1
ATOM 640 O O . GLU A 1 85 ? -11.626 -13.497 8.109 1.00 96.00 85 GLU A O 1
ATOM 645 N N . ARG A 1 86 ? -12.336 -14.370 6.173 1.00 95.94 86 ARG A N 1
ATOM 646 C CA . ARG A 1 86 ? -13.449 -15.114 6.791 1.00 95.94 86 ARG A CA 1
ATOM 647 C C . ARG A 1 86 ? -12.976 -16.118 7.839 1.00 95.94 86 ARG A C 1
ATOM 649 O O . ARG A 1 86 ? -13.604 -16.225 8.889 1.00 95.94 86 ARG A O 1
ATOM 656 N N . GLU A 1 87 ? -11.910 -16.860 7.554 1.00 96.75 87 GLU A N 1
ATOM 657 C CA . GLU A 1 87 ? -11.348 -17.841 8.487 1.00 96.75 87 GLU A CA 1
ATOM 658 C C . GLU A 1 87 ? -10.770 -17.152 9.732 1.00 96.75 87 GLU A C 1
ATOM 660 O O . GLU A 1 87 ? -10.996 -17.622 10.848 1.00 96.75 87 GLU A O 1
ATOM 665 N N . TYR A 1 88 ? -10.125 -15.993 9.567 1.00 97.62 88 TYR A N 1
ATOM 666 C CA . TYR A 1 88 ? -9.648 -15.181 10.684 1.00 97.62 88 TYR A CA 1
ATOM 667 C C . TYR A 1 88 ? -10.798 -14.667 11.562 1.00 97.62 88 TYR A C 1
ATOM 669 O O . TYR A 1 88 ? -10.747 -14.789 12.786 1.00 97.62 88 TYR A O 1
ATOM 677 N N . LEU A 1 89 ? -11.876 -14.150 10.963 1.00 97.81 89 LEU A N 1
ATOM 678 C CA . LEU A 1 89 ? -13.053 -13.710 11.722 1.00 97.81 89 LEU A CA 1
ATOM 679 C C . LEU A 1 89 ? -13.718 -14.874 12.467 1.00 97.81 89 LEU A C 1
ATOM 681 O O . LEU A 1 89 ? -14.082 -14.724 13.632 1.00 97.81 89 LEU A O 1
ATOM 685 N N . ALA A 1 90 ? -13.831 -16.045 11.834 1.00 97.31 90 ALA A N 1
ATOM 686 C CA . ALA A 1 90 ? -14.352 -17.248 12.482 1.00 97.31 90 ALA A CA 1
ATOM 687 C C . ALA A 1 90 ? -13.473 -17.688 13.664 1.00 97.31 90 ALA A C 1
ATOM 689 O O . ALA A 1 90 ? -13.994 -18.076 14.710 1.00 97.31 90 ALA A O 1
ATOM 690 N N . HIS A 1 91 ? -12.150 -17.577 13.527 1.00 97.12 91 HIS A N 1
ATOM 691 C CA . HIS A 1 91 ? -11.208 -17.835 14.610 1.00 97.12 91 HIS A CA 1
ATOM 692 C C . HIS A 1 91 ? -11.410 -16.877 15.795 1.00 97.12 91 HIS A C 1
ATOM 694 O O . HIS A 1 91 ? -11.440 -17.330 16.937 1.00 97.12 91 HIS A O 1
ATOM 700 N N . LEU A 1 92 ? -11.619 -15.580 15.546 1.00 97.25 92 LEU A N 1
ATOM 701 C CA . LEU A 1 92 ? -11.915 -14.602 16.601 1.00 97.25 92 LEU A CA 1
ATOM 702 C C . LEU A 1 92 ? -13.260 -14.886 17.293 1.00 97.25 92 LEU A C 1
ATOM 704 O O . LEU A 1 92 ? -13.326 -14.855 18.522 1.00 97.25 92 LEU A O 1
ATOM 708 N N . CYS A 1 93 ? -14.307 -15.244 16.540 1.00 97.38 93 CYS A N 1
ATOM 709 C CA . CYS A 1 93 ? -15.582 -15.688 17.117 1.00 97.38 93 CYS A CA 1
ATOM 710 C C . CYS A 1 93 ? -15.401 -16.915 18.025 1.00 97.38 93 CYS A C 1
ATOM 712 O O . CYS A 1 93 ? -15.985 -16.980 19.105 1.00 97.38 93 CYS A O 1
ATOM 714 N N . ALA A 1 94 ? -14.580 -17.886 17.612 1.00 97.38 94 ALA A N 1
ATOM 715 C CA . ALA A 1 94 ? -14.309 -19.095 18.393 1.00 97.38 94 ALA A CA 1
ATOM 716 C C . ALA A 1 94 ? -13.565 -18.810 19.712 1.00 97.38 94 ALA A C 1
ATOM 718 O O . ALA A 1 94 ? -13.653 -19.605 20.645 1.00 97.38 94 ALA A O 1
ATOM 719 N N . GLN A 1 95 ? -12.884 -17.664 19.821 1.00 96.38 95 GLN A N 1
ATOM 720 C CA . GLN A 1 95 ? -12.302 -17.166 21.074 1.00 96.38 95 GLN A CA 1
ATOM 721 C C . GLN A 1 95 ? -13.332 -16.475 21.989 1.00 96.38 95 GLN A C 1
ATOM 723 O O . GLN A 1 95 ? -12.966 -15.962 23.045 1.00 96.38 95 GLN A O 1
ATOM 728 N N . GLY A 1 96 ? -14.610 -16.444 21.601 1.00 97.62 96 GLY A N 1
ATOM 729 C CA . GLY A 1 96 ? -15.688 -15.805 22.357 1.00 97.62 96 GLY A CA 1
ATOM 730 C C . GLY A 1 96 ? -15.789 -14.291 22.154 1.00 97.62 96 GLY A C 1
ATOM 731 O O . GLY A 1 96 ? -16.497 -13.633 22.913 1.00 97.62 96 GLY A O 1
ATOM 732 N N . LEU A 1 97 ? -15.093 -13.730 21.158 1.00 98.00 97 LEU A N 1
ATOM 733 C CA . LEU A 1 97 ? -15.155 -12.301 20.848 1.00 98.00 97 LEU A CA 1
ATOM 734 C C . LEU A 1 97 ? -16.423 -11.964 20.060 1.00 98.00 97 LEU A C 1
ATOM 736 O O . LEU A 1 97 ? -16.841 -12.711 19.173 1.00 98.00 97 LEU A O 1
ATOM 740 N N . THR A 1 98 ? -17.002 -10.797 20.340 1.00 98.19 98 THR A N 1
ATOM 741 C CA . THR A 1 98 ? -18.079 -10.241 19.514 1.00 98.19 98 THR A CA 1
ATOM 742 C C . THR A 1 98 ? -17.521 -9.707 18.193 1.00 98.19 98 THR A C 1
ATOM 744 O O . THR A 1 98 ? -16.623 -8.864 18.181 1.00 98.19 98 THR A O 1
ATOM 747 N N . VAL A 1 99 ? -18.040 -10.211 17.068 1.00 98.44 99 VAL A N 1
ATOM 748 C CA . VAL A 1 99 ? -17.584 -9.838 15.720 1.00 98.44 99 VAL A CA 1
ATOM 749 C C . VAL A 1 99 ? -18.746 -9.283 14.901 1.00 98.44 99 VAL A C 1
ATOM 751 O O . VAL A 1 99 ? -19.676 -10.013 14.563 1.00 98.44 99 VAL A O 1
ATOM 754 N N . ASP A 1 100 ? -18.653 -8.012 14.516 1.00 98.56 100 ASP A N 1
ATOM 755 C CA . ASP A 1 100 ? -19.600 -7.353 13.613 1.00 98.56 100 ASP A CA 1
ATOM 756 C C . ASP A 1 100 ? -18.953 -7.116 12.242 1.00 98.56 100 ASP A C 1
ATOM 758 O O . ASP A 1 100 ? -17.891 -6.503 12.144 1.00 98.56 100 ASP A O 1
ATOM 762 N N . ASN A 1 101 ? -19.590 -7.584 11.161 1.00 97.75 101 ASN A N 1
ATOM 763 C CA . ASN A 1 101 ? -19.051 -7.486 9.799 1.00 97.75 101 ASN A CA 1
ATOM 764 C C . ASN A 1 101 ? -19.883 -6.548 8.905 1.00 97.75 101 ASN A C 1
ATOM 766 O O . ASN A 1 101 ? -21.025 -6.838 8.534 1.00 97.75 101 ASN A O 1
ATOM 770 N N . LEU A 1 102 ? -19.268 -5.439 8.488 1.00 97.38 102 LEU A N 1
ATOM 771 C CA . LEU A 1 102 ? -19.891 -4.389 7.677 1.00 97.38 102 LEU A CA 1
ATOM 772 C C . LEU A 1 102 ? -19.689 -4.562 6.156 1.00 97.38 102 LEU A C 1
ATOM 774 O O . LEU A 1 102 ? -19.988 -3.653 5.377 1.00 97.38 102 LEU A O 1
ATOM 778 N N . SER A 1 103 ? -19.215 -5.724 5.691 1.00 93.50 103 SER A N 1
ATOM 779 C CA . SER A 1 103 ? -19.025 -6.036 4.258 1.00 93.50 103 SER A CA 1
ATOM 780 C C . SER A 1 103 ? -20.305 -5.918 3.423 1.00 93.50 103 SER A C 1
ATOM 782 O O . SER A 1 103 ? -20.239 -5.614 2.232 1.00 93.50 103 SER A O 1
ATOM 784 N N . HIS A 1 104 ? -21.472 -6.091 4.049 1.00 93.00 104 HIS A N 1
ATOM 785 C CA . HIS A 1 104 ? -22.780 -5.952 3.411 1.00 93.00 104 HIS A CA 1
ATOM 786 C C . HIS A 1 104 ? -23.109 -4.502 2.997 1.00 93.00 104 HIS A C 1
ATOM 788 O O . HIS A 1 104 ? -23.951 -4.288 2.124 1.00 93.00 104 HIS A O 1
ATOM 794 N N . ILE A 1 105 ? -22.444 -3.500 3.587 1.00 93.00 105 ILE A N 1
ATOM 795 C CA . ILE A 1 105 ? -22.604 -2.089 3.219 1.00 93.00 105 ILE A CA 1
ATOM 796 C C . ILE A 1 105 ? -21.660 -1.762 2.057 1.00 93.00 105 ILE A C 1
ATOM 798 O O . ILE A 1 105 ? -20.435 -1.944 2.124 1.00 93.00 105 ILE A O 1
ATOM 802 N N . ARG A 1 106 ? -22.239 -1.249 0.968 1.00 88.50 106 ARG A N 1
ATOM 803 C CA . ARG A 1 106 ? -21.506 -0.940 -0.263 1.00 88.50 106 ARG A CA 1
ATOM 804 C C . ARG A 1 106 ? -20.592 0.272 -0.084 1.00 88.50 106 ARG A C 1
ATOM 806 O O . ARG A 1 106 ? -20.902 1.202 0.652 1.00 88.50 106 ARG A O 1
ATOM 813 N N . HIS A 1 107 ? -19.491 0.311 -0.833 1.00 80.12 107 HIS A N 1
ATOM 814 C CA . HIS A 1 107 ? -18.501 1.397 -0.749 1.00 80.12 107 HIS A CA 1
ATOM 815 C C . HIS A 1 107 ? -19.049 2.781 -1.110 1.00 80.12 107 HIS A C 1
ATOM 817 O O . HIS A 1 107 ? -18.517 3.780 -0.645 1.00 80.12 107 HIS A O 1
ATOM 823 N N . GLN A 1 108 ? -20.094 2.855 -1.936 1.00 84.31 108 GLN A N 1
ATOM 824 C CA . GLN A 1 108 ? -20.729 4.122 -2.299 1.00 84.31 108 GLN A CA 1
ATOM 825 C C . GLN A 1 108 ? -21.488 4.750 -1.119 1.00 84.31 108 GLN A C 1
ATOM 827 O O . GLN A 1 108 ? -21.722 5.955 -1.109 1.00 84.31 108 GLN A O 1
ATOM 832 N N . GLU A 1 109 ? -21.841 3.955 -0.107 1.00 90.50 109 GLU A N 1
ATOM 833 C CA . GLU A 1 109 ? -22.571 4.386 1.087 1.00 90.50 109 GLU A CA 1
ATOM 834 C C . GLU A 1 109 ? -21.600 4.838 2.199 1.00 90.50 109 GLU A C 1
ATOM 836 O O . GLU A 1 109 ? -21.779 4.489 3.364 1.00 90.50 109 GLU A O 1
ATOM 841 N N . GLU A 1 110 ? -20.565 5.624 1.857 1.00 90.56 110 GLU A N 1
ATOM 842 C CA . GLU A 1 110 ? -19.486 6.024 2.787 1.00 90.56 110 GLU A CA 1
ATOM 843 C C . GLU A 1 110 ? -20.017 6.609 4.099 1.00 90.56 110 GLU A C 1
ATOM 845 O O . GLU A 1 110 ? -19.557 6.231 5.172 1.00 90.56 110 GLU A O 1
ATOM 850 N N . LYS A 1 111 ? -21.012 7.504 4.021 1.00 92.06 111 LYS A N 1
ATOM 851 C CA . LYS A 1 111 ? -21.598 8.153 5.205 1.00 92.06 111 LYS A CA 1
ATOM 852 C C . LYS A 1 111 ? -22.205 7.134 6.166 1.00 92.06 111 LYS A C 1
ATOM 854 O O . LYS A 1 111 ? -21.910 7.176 7.355 1.00 92.06 111 LYS A O 1
ATOM 859 N N . ARG A 1 112 ? -23.007 6.206 5.635 1.00 96.12 112 ARG A N 1
ATOM 860 C CA . ARG A 1 112 ? -23.629 5.134 6.417 1.00 96.12 112 ARG A CA 1
ATOM 861 C C . ARG A 1 112 ? -22.560 4.237 7.029 1.00 96.12 112 ARG A C 1
ATOM 863 O O . ARG A 1 112 ? -22.607 3.956 8.215 1.00 96.12 112 ARG A O 1
ATOM 870 N N . LEU A 1 113 ? -21.567 3.833 6.240 1.00 95.88 113 LEU A N 1
ATOM 871 C CA . LEU A 1 113 ? -20.513 2.941 6.713 1.00 95.88 113 LEU A CA 1
ATOM 872 C C . LEU A 1 113 ? -19.672 3.571 7.839 1.00 95.88 113 LEU A C 1
ATOM 874 O O . LEU A 1 113 ? -19.364 2.893 8.817 1.00 95.88 113 LEU A O 1
ATOM 878 N N . LEU A 1 114 ? -19.342 4.863 7.733 1.00 96.81 114 LEU A N 1
ATOM 879 C CA . LEU A 1 114 ? -18.657 5.615 8.791 1.00 96.81 114 LEU A CA 1
ATOM 880 C C . LEU A 1 114 ? -19.508 5.699 10.068 1.00 96.81 114 LEU A C 1
ATOM 882 O O . LEU A 1 114 ? -18.984 5.494 11.161 1.00 96.81 114 LEU A O 1
ATOM 886 N N . GLN A 1 115 ? -20.812 5.961 9.934 1.00 97.94 115 GLN A N 1
ATOM 887 C CA . GLN A 1 115 ? -21.745 6.025 11.065 1.00 97.94 115 GLN A C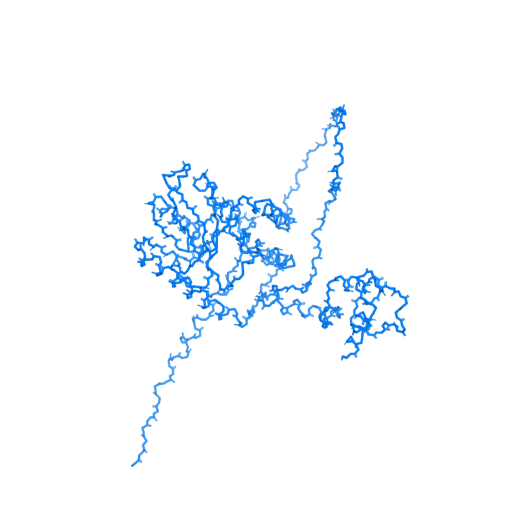A 1
ATOM 888 C C . GLN A 1 115 ? -21.873 4.678 11.785 1.00 97.94 115 GLN A C 1
ATOM 890 O O . GLN A 1 115 ? -21.749 4.631 13.006 1.00 97.94 115 GLN A O 1
ATOM 895 N N . GLU A 1 116 ? -22.060 3.584 11.044 1.00 98.44 116 GLU A N 1
ATOM 896 C CA . GLU A 1 116 ? -22.170 2.236 11.619 1.00 98.44 116 GLU A CA 1
ATOM 897 C C . GLU A 1 116 ? -20.870 1.802 12.303 1.00 98.44 116 GLU A C 1
ATOM 899 O O . GLU A 1 116 ? -20.895 1.267 13.412 1.00 98.44 116 GLU A O 1
ATOM 904 N N . THR A 1 117 ? -19.722 2.094 11.678 1.00 98.56 117 THR A N 1
ATOM 905 C CA . THR A 1 117 ? -18.408 1.809 12.274 1.00 98.56 117 THR A CA 1
ATOM 906 C C . THR A 1 117 ? -18.254 2.548 13.598 1.00 98.56 117 THR A C 1
ATOM 908 O O . THR A 1 117 ? -17.899 1.937 14.602 1.00 98.56 117 THR A O 1
ATOM 911 N N . LEU A 1 118 ? -18.582 3.844 13.634 1.00 98.50 118 LEU A N 1
ATOM 912 C CA . LEU A 1 118 ? -18.506 4.631 14.859 1.00 98.50 118 LEU A CA 1
ATOM 913 C C . LEU A 1 118 ? -19.449 4.101 15.948 1.00 98.50 118 LEU A C 1
ATOM 915 O O . LEU A 1 118 ? -19.030 3.963 17.094 1.00 98.50 118 LEU A O 1
ATOM 919 N N . GLY A 1 119 ? -20.690 3.759 15.594 1.00 98.56 119 GLY A N 1
ATOM 920 C CA . GLY A 1 119 ? -21.661 3.220 16.546 1.00 98.56 119 GLY A CA 1
ATOM 921 C C . GLY A 1 119 ? -21.207 1.900 17.177 1.00 98.56 119 GLY A C 1
ATOM 922 O O . GLY A 1 119 ? -21.402 1.691 18.373 1.00 98.56 119 GLY A O 1
ATOM 923 N N . LEU A 1 120 ? -20.566 1.017 16.406 1.00 98.75 120 LEU A N 1
ATOM 924 C CA . LEU A 1 120 ? -19.952 -0.209 16.933 1.00 98.75 120 LEU A CA 1
ATOM 925 C C . LEU A 1 120 ? -18.764 0.093 17.851 1.00 98.75 120 LEU A C 1
ATOM 927 O O . LEU A 1 120 ? -18.638 -0.497 18.926 1.00 98.75 120 LEU A O 1
ATOM 931 N N . MET A 1 121 ? -17.924 1.056 17.463 1.00 98.62 121 MET A N 1
ATOM 932 C CA . MET A 1 121 ? -16.786 1.469 18.278 1.00 98.62 121 MET A CA 1
ATOM 933 C C . MET A 1 121 ? -17.224 2.010 19.645 1.00 98.62 121 MET A C 1
ATOM 935 O O . MET A 1 121 ? -16.631 1.638 20.661 1.00 98.62 121 MET A O 1
ATOM 939 N N . GLU A 1 122 ? -18.283 2.828 19.665 1.00 98.38 122 GLU A N 1
ATOM 940 C CA . GLU A 1 122 ? -18.898 3.409 20.866 1.00 98.38 122 GLU A CA 1
ATOM 941 C C . GLU A 1 122 ? -19.527 2.367 21.791 1.00 98.38 122 GLU A C 1
ATOM 943 O O . GLU A 1 122 ? -19.478 2.529 23.008 1.00 98.38 122 GLU A O 1
ATOM 948 N N . ARG A 1 123 ? -20.077 1.280 21.237 1.00 98.06 123 ARG A N 1
ATOM 949 C CA . ARG A 1 123 ? -20.583 0.144 22.026 1.00 98.06 123 ARG A CA 1
ATOM 950 C C . ARG A 1 123 ? -19.475 -0.737 22.597 1.00 98.06 123 ARG A C 1
ATOM 952 O O . ARG A 1 123 ? -19.740 -1.519 23.504 1.00 98.06 123 ARG A O 1
ATOM 959 N N . GLY A 1 124 ? -18.255 -0.619 22.079 1.00 98.19 124 GLY A N 1
ATOM 960 C CA . GLY A 1 124 ? -17.141 -1.454 22.512 1.00 98.19 124 GLY A CA 1
ATOM 961 C C . GLY A 1 124 ? -17.188 -2.870 21.941 1.00 98.19 124 GLY A C 1
ATOM 962 O O . GLY A 1 124 ? -16.743 -3.785 22.629 1.00 98.19 124 GLY A O 1
ATOM 963 N N . THR A 1 125 ? -17.716 -3.055 20.723 1.00 98.62 125 THR A N 1
ATOM 964 C CA . THR A 1 125 ? -17.625 -4.332 19.993 1.00 98.62 125 THR A CA 1
ATOM 965 C C . THR A 1 125 ? -16.165 -4.792 19.924 1.00 98.62 125 THR A C 1
ATOM 967 O O . THR A 1 125 ? -15.275 -3.998 19.622 1.00 98.62 125 THR A O 1
ATOM 970 N N . ASP A 1 126 ? -15.892 -6.071 20.184 1.00 98.75 126 ASP A N 1
ATOM 971 C CA . ASP A 1 126 ? -14.509 -6.559 20.265 1.00 98.75 126 ASP A CA 1
ATOM 972 C C . ASP A 1 126 ? -13.786 -6.507 18.914 1.00 98.75 126 ASP A C 1
ATOM 974 O O . ASP A 1 126 ? -12.597 -6.178 18.849 1.00 98.75 126 ASP A O 1
ATOM 978 N N . VAL A 1 127 ? -14.502 -6.826 17.835 1.00 98.75 127 VAL A N 1
ATOM 979 C CA . VAL A 1 127 ? -13.969 -6.912 16.474 1.00 98.75 127 VAL A CA 1
ATOM 980 C C . VAL A 1 127 ? -14.971 -6.319 15.487 1.00 98.75 127 VAL A C 1
ATOM 982 O O . VAL A 1 127 ? -16.100 -6.790 15.364 1.00 98.75 127 VAL A O 1
ATOM 985 N N . ILE A 1 128 ? -14.540 -5.312 14.729 1.00 98.75 128 ILE A N 1
ATOM 986 C CA . ILE A 1 128 ? -15.336 -4.703 13.659 1.00 98.75 128 ILE A CA 1
ATOM 987 C C . ILE A 1 128 ? -14.641 -4.993 12.335 1.00 98.75 128 ILE A C 1
ATOM 989 O O . ILE A 1 128 ? -13.581 -4.435 12.047 1.00 98.75 128 ILE A O 1
ATOM 993 N N . ALA A 1 129 ? -15.232 -5.865 11.528 1.00 98.31 129 ALA A N 1
ATOM 994 C CA . ALA A 1 129 ? -14.702 -6.248 10.229 1.00 98.31 129 ALA A CA 1
ATOM 995 C C . ALA A 1 129 ? -15.255 -5.365 9.105 1.00 98.31 129 ALA A C 1
ATOM 997 O O . ALA A 1 129 ? -16.445 -5.028 9.083 1.00 98.31 129 ALA A O 1
ATOM 998 N N . GLN A 1 130 ? -14.400 -5.019 8.140 1.00 96.38 130 GLN A N 1
ATOM 999 C CA . GLN A 1 130 ? -14.737 -4.216 6.959 1.00 96.38 130 GLN A CA 1
ATOM 1000 C C . GLN A 1 130 ? -15.392 -2.862 7.291 1.00 96.38 130 GLN A C 1
ATOM 1002 O O . GLN A 1 130 ? -16.180 -2.338 6.488 1.00 96.38 130 GLN A O 1
ATOM 1007 N N . GLY A 1 131 ? -15.077 -2.295 8.461 1.00 96.50 131 GLY A N 1
ATOM 1008 C CA . GLY A 1 131 ? -15.499 -0.953 8.871 1.00 96.50 131 GLY A CA 1
ATOM 1009 C C . GLY A 1 131 ? -14.827 0.143 8.047 1.00 96.50 131 GLY A C 1
ATOM 1010 O O . GLY A 1 1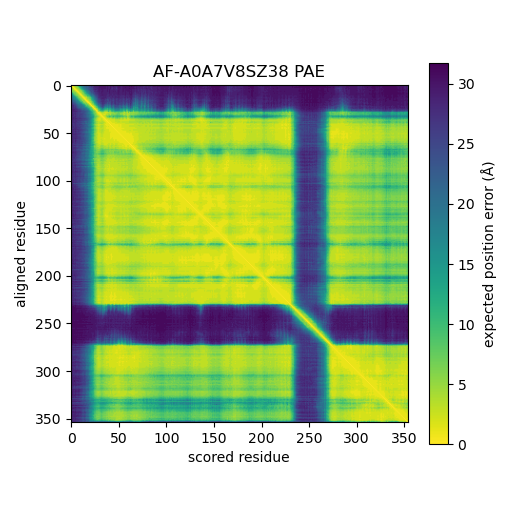31 ? -13.976 -0.142 7.208 1.00 96.50 131 GLY A O 1
ATOM 1011 N N . ALA A 1 132 ? -15.210 1.402 8.260 1.00 96.12 132 ALA A N 1
ATOM 1012 C CA . ALA A 1 132 ? -14.610 2.546 7.580 1.00 96.12 132 ALA A CA 1
ATOM 1013 C C . ALA A 1 132 ? -14.062 3.602 8.532 1.00 96.12 132 ALA A C 1
ATOM 1015 O O . ALA A 1 132 ? -14.622 3.887 9.586 1.00 96.12 132 ALA A O 1
ATOM 1016 N N . LEU A 1 133 ? -12.993 4.241 8.074 1.00 96.50 133 LEU A N 1
ATOM 1017 C CA . LEU A 1 133 ? -12.347 5.381 8.700 1.00 96.50 133 LEU A CA 1
ATOM 1018 C C . LEU A 1 133 ? -12.263 6.512 7.675 1.00 96.50 133 LEU A C 1
ATOM 1020 O O . LEU A 1 133 ? -12.067 6.271 6.481 1.00 96.50 133 LEU A O 1
ATOM 1024 N N . GLY A 1 134 ? -12.390 7.756 8.124 1.00 93.50 134 GLY A N 1
ATOM 1025 C CA . GLY A 1 134 ? -12.310 8.899 7.228 1.00 93.50 134 GLY A CA 1
ATOM 1026 C C . GLY A 1 134 ? -12.011 1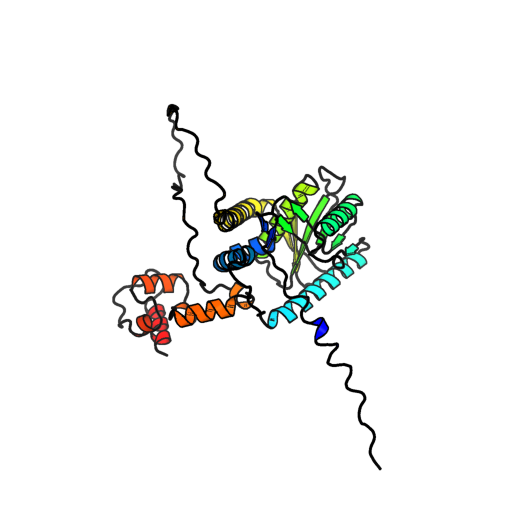0.194 7.958 1.00 93.50 134 GLY A C 1
ATOM 1027 O O . GLY A 1 134 ? -12.443 10.387 9.089 1.00 93.50 134 GLY A O 1
ATOM 1028 N N . ASP A 1 135 ? -11.269 11.066 7.284 1.00 92.56 135 ASP A N 1
ATOM 1029 C CA . ASP A 1 135 ? -10.969 12.423 7.731 1.00 92.56 135 ASP A CA 1
ATOM 1030 C C . ASP A 1 135 ? -10.567 13.288 6.529 1.00 92.56 135 ASP A C 1
ATOM 1032 O O . ASP A 1 135 ? -9.708 12.892 5.738 1.00 92.56 135 ASP A O 1
ATOM 1036 N N . GLY A 1 136 ? -11.199 14.454 6.376 1.00 89.31 136 GLY A N 1
ATOM 1037 C CA . GLY A 1 136 ? -10.971 15.351 5.240 1.00 89.31 136 GLY A CA 1
ATOM 1038 C C . GLY A 1 136 ? -11.071 14.629 3.892 1.00 89.31 136 GLY A C 1
ATOM 1039 O O . GLY A 1 136 ? -12.087 14.013 3.580 1.00 89.31 136 GLY A O 1
ATOM 1040 N N . GLU A 1 137 ? -9.992 14.678 3.110 1.00 89.19 137 GLU A N 1
ATOM 1041 C CA . GLU A 1 137 ? -9.856 14.035 1.795 1.00 89.19 137 GLU A CA 1
ATOM 1042 C C . GLU A 1 137 ? -9.587 12.520 1.853 1.00 89.19 137 GLU A C 1
ATOM 1044 O O . GLU A 1 137 ? -9.800 11.831 0.856 1.00 89.19 137 GLU A O 1
ATOM 1049 N N . TRP A 1 138 ? -9.279 11.959 3.028 1.00 92.56 138 TRP A N 1
ATOM 1050 C CA . TRP A 1 138 ? -8.920 10.548 3.211 1.00 92.56 138 TRP A CA 1
ATOM 1051 C C . TRP A 1 138 ? -10.087 9.633 3.599 1.00 92.56 138 TRP A C 1
ATOM 1053 O O . TRP A 1 138 ? -10.899 9.957 4.474 1.00 92.56 138 TRP A O 1
ATOM 1063 N N . PHE A 1 139 ? -10.141 8.459 2.967 1.00 92.00 139 PHE A N 1
ATOM 1064 C CA . PHE A 1 139 ? -11.069 7.369 3.269 1.00 92.00 139 PHE A CA 1
ATOM 1065 C C . PHE A 1 139 ? -10.350 6.018 3.316 1.00 92.00 139 PHE A C 1
ATOM 1067 O O . PHE A 1 139 ? -9.417 5.747 2.557 1.00 92.00 139 PHE A O 1
ATOM 1074 N N . GLY A 1 140 ? -10.821 5.128 4.182 1.00 91.50 140 GLY A N 1
ATOM 1075 C CA . GLY A 1 140 ? -10.243 3.809 4.363 1.00 91.50 140 GLY A CA 1
ATOM 1076 C C . GLY A 1 140 ? -11.252 2.775 4.823 1.00 91.50 140 GLY A C 1
ATOM 1077 O O . GLY A 1 140 ? -12.130 3.099 5.611 1.00 91.50 140 GLY A O 1
ATOM 1078 N N . ARG A 1 141 ? -11.091 1.527 4.373 1.00 93.81 141 ARG A N 1
ATOM 1079 C CA . ARG A 1 141 ? -11.727 0.356 4.987 1.00 93.81 141 ARG A CA 1
ATOM 1080 C C . ARG A 1 141 ? -10.642 -0.616 5.444 1.00 93.81 141 ARG A C 1
ATOM 1082 O O . ARG A 1 141 ? -10.129 -1.330 4.585 1.00 93.81 141 ARG A O 1
ATOM 1089 N N . PRO A 1 142 ? -10.227 -0.587 6.721 1.00 95.00 142 PRO A N 1
ATOM 1090 C CA . PRO A 1 142 ? -9.408 -1.661 7.271 1.00 95.00 142 PRO A CA 1
ATOM 1091 C C . PRO A 1 142 ? -10.187 -2.981 7.256 1.00 95.00 142 PRO A C 1
ATOM 1093 O O . PRO A 1 142 ? -11.414 -2.971 7.395 1.00 95.00 142 PRO A O 1
ATOM 1096 N N . ASP A 1 143 ? -9.476 -4.103 7.131 1.00 96.06 143 ASP A N 1
ATOM 1097 C CA . ASP A 1 143 ? -10.112 -5.421 7.211 1.00 96.06 143 ASP A CA 1
ATOM 1098 C C . ASP A 1 143 ? -10.712 -5.637 8.599 1.00 96.06 143 ASP A C 1
ATOM 1100 O O . ASP A 1 143 ? -11.845 -6.097 8.714 1.00 96.06 143 ASP A O 1
ATOM 1104 N N . VAL A 1 144 ? -9.978 -5.255 9.651 1.00 98.19 144 VAL A N 1
ATOM 1105 C CA . VAL A 1 144 ? -10.404 -5.398 11.043 1.00 98.19 144 VAL A CA 1
ATOM 1106 C C . VAL A 1 144 ? -9.993 -4.183 11.881 1.00 98.19 144 VAL A C 1
ATOM 1108 O O . VAL A 1 144 ? -8.856 -3.717 11.837 1.00 98.19 144 VAL A O 1
ATOM 1111 N N . LEU A 1 145 ? -10.922 -3.697 12.701 1.00 98.69 145 LEU A N 1
ATOM 1112 C CA . LEU A 1 145 ? -10.645 -2.886 13.885 1.00 98.69 145 LEU A CA 1
ATOM 1113 C C . LEU A 1 145 ? -10.809 -3.778 15.112 1.00 98.69 145 LEU A C 1
ATOM 1115 O O . LEU A 1 145 ? -11.876 -4.361 15.311 1.00 98.69 145 LEU A O 1
ATOM 1119 N N . ARG A 1 146 ? -9.769 -3.882 15.936 1.00 98.31 146 ARG A N 1
ATOM 1120 C CA . ARG A 1 146 ? -9.769 -4.727 17.131 1.00 98.31 146 ARG A CA 1
ATOM 1121 C C . ARG A 1 146 ? -9.729 -3.870 18.381 1.00 98.31 146 ARG A C 1
ATOM 1123 O O . ARG A 1 146 ? -8.846 -3.025 18.517 1.00 98.31 146 ARG A O 1
ATOM 1130 N N . ARG A 1 147 ? -10.668 -4.099 19.294 1.00 98.62 147 ARG A N 1
ATOM 1131 C CA . ARG A 1 147 ? -10.699 -3.433 20.594 1.00 98.62 147 ARG A CA 1
ATOM 1132 C C . ARG A 1 147 ? -9.536 -3.913 21.456 1.00 98.62 147 ARG A C 1
ATOM 1134 O O . ARG A 1 147 ? -9.260 -5.109 21.533 1.00 98.62 147 ARG A O 1
ATOM 1141 N N . VAL A 1 148 ? -8.890 -2.984 22.146 1.00 98.06 148 VAL A N 1
ATOM 1142 C CA . VAL A 1 148 ? -7.854 -3.262 23.142 1.00 98.06 148 VAL A CA 1
ATOM 1143 C C . VAL A 1 148 ? -8.204 -2.586 24.463 1.00 98.06 148 VAL A C 1
ATOM 1145 O O . VAL A 1 148 ? -8.872 -1.552 24.496 1.00 98.06 148 VAL A O 1
ATOM 1148 N N . ALA A 1 149 ? -7.748 -3.173 25.570 1.00 97.56 149 ALA A N 1
ATOM 1149 C CA . ALA A 1 149 ? -8.067 -2.692 26.915 1.00 97.56 149 ALA A CA 1
ATOM 1150 C C . ALA A 1 149 ? -7.443 -1.325 27.248 1.00 97.56 149 ALA A C 1
ATOM 1152 O O . ALA A 1 149 ? -7.896 -0.659 28.173 1.00 97.56 149 ALA A O 1
ATOM 1153 N N . ALA A 1 150 ? -6.406 -0.902 26.515 1.00 97.56 150 ALA A N 1
ATOM 1154 C CA . ALA A 1 150 ? -5.789 0.404 26.709 1.00 97.56 150 ALA A CA 1
ATOM 1155 C C . ALA A 1 150 ? -6.814 1.523 26.435 1.00 97.56 150 ALA A C 1
ATOM 1157 O O . ALA A 1 150 ? -7.434 1.510 25.368 1.00 97.56 150 ALA A O 1
ATOM 1158 N N . PRO A 1 151 ? -7.004 2.492 27.347 1.00 98.06 151 PRO A N 1
ATOM 1159 C CA . PRO A 1 151 ? -7.998 3.542 27.171 1.00 98.06 151 PRO A CA 1
ATOM 1160 C C . PRO A 1 151 ? -7.591 4.542 26.085 1.00 98.06 151 PRO A C 1
ATOM 1162 O O . PRO A 1 151 ? -6.411 4.820 25.861 1.00 98.06 151 PRO A O 1
ATOM 1165 N N . SER A 1 152 ? -8.587 5.136 25.436 1.00 98.19 152 SER A N 1
ATOM 1166 C CA . SER A 1 152 ? -8.415 6.286 24.548 1.00 98.19 152 SER A CA 1
ATOM 1167 C C . SER A 1 152 ? -8.890 7.570 25.236 1.00 98.19 152 SER A C 1
ATOM 1169 O O . SER A 1 152 ? -9.421 7.536 26.344 1.00 98.19 152 SER A O 1
ATOM 1171 N N . LYS A 1 153 ? -8.741 8.733 24.589 1.00 97.94 153 LYS A N 1
ATOM 1172 C CA . LYS A 1 153 ? -9.367 9.968 25.099 1.00 97.94 153 LYS A CA 1
ATOM 1173 C C . LYS A 1 153 ? -10.895 9.924 25.044 1.00 97.94 153 LYS A C 1
ATOM 1175 O O . LYS A 1 153 ? -11.535 10.702 25.744 1.00 97.94 153 LYS A O 1
ATOM 1180 N N . ARG A 1 154 ? -11.473 9.071 24.191 1.00 98.06 154 ARG A N 1
ATOM 1181 C CA . ARG A 1 154 ? -12.922 8.999 23.965 1.00 98.06 154 ARG A CA 1
ATOM 1182 C C . ARG A 1 154 ? -13.613 7.906 24.777 1.00 98.06 154 ARG A C 1
ATOM 1184 O O . ARG A 1 154 ? -14.753 8.100 25.185 1.00 98.06 154 ARG A O 1
ATOM 1191 N N . TRP A 1 155 ? -12.944 6.779 25.007 1.00 98.25 155 TRP A N 1
ATOM 1192 C CA . TRP A 1 155 ? -13.530 5.610 25.664 1.00 98.25 155 TRP A CA 1
ATOM 1193 C C . TRP A 1 155 ? -12.555 4.969 26.654 1.00 98.25 155 TRP A C 1
ATOM 1195 O O . TRP A 1 155 ? -11.341 5.130 26.547 1.00 98.25 155 TRP A O 1
ATOM 1205 N N . ALA A 1 156 ? -13.089 4.163 27.577 1.00 98.31 156 ALA A N 1
ATOM 1206 C CA . ALA A 1 156 ? -12.298 3.354 28.513 1.00 98.31 156 ALA A CA 1
ATOM 1207 C C . ALA A 1 156 ? -11.474 2.241 27.828 1.00 98.31 156 ALA A C 1
ATOM 1209 O O . ALA A 1 156 ? -10.665 1.585 28.473 1.00 98.31 156 ALA A O 1
ATOM 1210 N N . TRP A 1 157 ? -11.674 2.048 26.525 1.00 98.56 157 TRP A N 1
ATOM 1211 C CA . TRP A 1 157 ? -10.894 1.198 25.630 1.00 98.56 157 TRP A CA 1
ATOM 1212 C C . TRP A 1 157 ? -10.411 2.017 24.425 1.00 98.56 157 TRP A C 1
ATOM 1214 O O . TRP A 1 157 ? -10.728 3.202 24.263 1.00 98.56 157 TRP A O 1
ATOM 1224 N N . SER A 1 158 ? -9.670 1.370 23.539 1.00 98.62 158 SER A N 1
ATOM 1225 C CA . SER A 1 158 ? -9.265 1.913 22.246 1.00 98.62 158 SER A CA 1
ATOM 1226 C C . SER A 1 158 ? -9.320 0.818 21.188 1.00 98.62 158 SER A C 1
ATOM 1228 O O . SER A 1 158 ? -9.634 -0.333 21.496 1.00 98.62 158 SER A O 1
ATOM 1230 N N . TYR A 1 159 ? -9.070 1.181 19.935 1.00 98.75 159 TYR A N 1
ATOM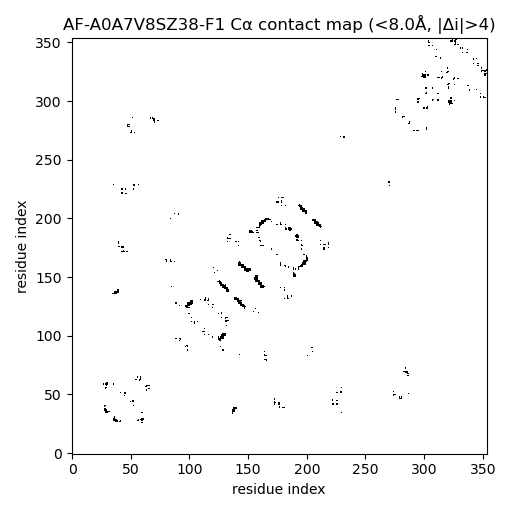 1231 C CA . TYR A 1 159 ? -8.967 0.231 18.838 1.00 98.75 159 TYR A CA 1
ATOM 1232 C C . TYR A 1 159 ? -7.593 0.311 18.181 1.00 98.75 159 TYR A C 1
ATOM 1234 O O . TYR A 1 159 ? -6.962 1.372 18.124 1.00 98.75 159 TYR A O 1
ATOM 1242 N N . GLU A 1 160 ? -7.183 -0.823 17.628 1.00 98.56 160 GLU A N 1
ATOM 1243 C CA . GLU A 1 160 ? -6.041 -0.967 16.734 1.00 98.56 160 GLU A CA 1
ATOM 1244 C C . GLU A 1 160 ? -6.501 -1.546 15.393 1.00 98.56 160 GLU A C 1
ATOM 1246 O O . GLU A 1 160 ? -7.550 -2.188 15.293 1.00 98.56 160 GLU A O 1
ATOM 1251 N N . VAL A 1 161 ? -5.720 -1.296 14.346 1.00 98.25 161 VAL A N 1
ATOM 1252 C CA . VAL A 1 161 ? -6.027 -1.747 12.983 1.00 98.25 161 VAL A CA 1
ATOM 1253 C C . VAL A 1 161 ? -5.325 -3.070 12.700 1.00 98.25 161 VAL A C 1
ATOM 1255 O O . VAL A 1 161 ? -4.149 -3.239 13.031 1.00 98.25 161 VAL A O 1
ATOM 1258 N N . ALA A 1 162 ? -6.038 -3.990 12.061 1.00 97.62 162 ALA A N 1
ATOM 1259 C CA . ALA A 1 162 ? -5.505 -5.252 11.579 1.00 97.62 162 ALA A CA 1
ATOM 1260 C C . ALA A 1 162 ? -5.905 -5.473 10.116 1.00 97.62 162 ALA A C 1
ATOM 1262 O O . ALA A 1 162 ? -7.007 -5.121 9.689 1.00 97.62 162 ALA A O 1
ATOM 1263 N N . ASP A 1 163 ? -4.985 -6.042 9.350 1.00 95.62 163 ASP A N 1
ATOM 1264 C CA . ASP A 1 163 ? -5.140 -6.284 7.920 1.00 95.62 163 ASP A CA 1
ATOM 1265 C C . ASP A 1 163 ? -4.699 -7.715 7.600 1.00 95.62 163 ASP A C 1
ATOM 1267 O O . ASP A 1 163 ? -3.657 -8.196 8.059 1.00 95.62 163 ASP A O 1
ATOM 1271 N N . THR A 1 164 ? -5.559 -8.431 6.884 1.00 94.06 164 THR A N 1
ATOM 1272 C CA . THR A 1 164 ? -5.387 -9.849 6.581 1.00 94.06 164 THR A CA 1
ATOM 1273 C C . THR A 1 164 ? -4.685 -9.976 5.235 1.00 94.06 164 THR A C 1
ATOM 1275 O O . THR A 1 164 ? -5.142 -9.480 4.205 1.00 94.06 164 THR A O 1
ATOM 1278 N N . LYS A 1 165 ? -3.512 -10.614 5.214 1.00 91.56 165 LYS A N 1
ATOM 1279 C CA . LYS A 1 165 ? -2.671 -10.685 4.008 1.00 91.56 165 LYS A CA 1
ATOM 1280 C C . LYS A 1 165 ? -2.286 -12.112 3.714 1.00 91.56 165 LYS A C 1
ATOM 1282 O O . LYS A 1 165 ? -1.977 -12.868 4.612 1.00 91.56 165 LYS A O 1
ATOM 1287 N N . LEU A 1 166 ? -2.241 -12.462 2.430 1.00 90.50 166 LEU A N 1
ATOM 1288 C CA . LEU A 1 166 ? -1.783 -13.783 1.984 1.00 90.50 166 LEU A CA 1
ATOM 1289 C C . LEU A 1 166 ? -0.256 -13.915 1.950 1.00 90.50 166 LEU A C 1
ATOM 1291 O O . LEU A 1 166 ? 0.264 -15.027 1.883 1.00 90.50 166 LEU A O 1
ATOM 1295 N N . ALA A 1 167 ? 0.462 -12.791 1.929 1.00 85.38 167 ALA A N 1
ATOM 1296 C CA . ALA A 1 167 ? 1.916 -12.795 1.936 1.00 85.38 167 ALA A CA 1
ATOM 1297 C C . ALA A 1 167 ? 2.426 -13.154 3.336 1.00 85.38 167 ALA A C 1
ATOM 1299 O O . ALA A 1 167 ? 1.919 -12.635 4.324 1.00 85.38 167 ALA A O 1
ATOM 1300 N N . ARG A 1 168 ? 3.445 -14.018 3.396 1.00 80.62 168 ARG A N 1
ATOM 1301 C CA . ARG A 1 168 ? 4.158 -14.349 4.641 1.00 80.62 168 ARG A CA 1
ATOM 1302 C C . ARG A 1 168 ? 5.148 -13.272 5.072 1.00 80.62 168 ARG A C 1
ATOM 1304 O O . ARG A 1 168 ? 5.586 -13.278 6.208 1.00 80.62 168 ARG A O 1
ATOM 1311 N N . GLU A 1 169 ? 5.527 -12.397 4.148 1.00 87.25 169 GLU A N 1
ATOM 1312 C CA . GLU A 1 169 ? 6.393 -11.257 4.419 1.00 87.25 169 GLU A CA 1
ATOM 1313 C C . GLU A 1 169 ? 5.584 -9.972 4.284 1.00 87.25 169 GLU A C 1
ATOM 1315 O O . GLU A 1 169 ? 4.879 -9.746 3.288 1.00 87.25 169 GLU A O 1
ATOM 1320 N N . THR A 1 170 ? 5.706 -9.112 5.288 1.00 90.62 170 THR A N 1
ATOM 1321 C CA . THR A 1 170 ? 5.003 -7.837 5.320 1.00 90.62 170 THR A CA 1
ATOM 1322 C C . THR A 1 170 ? 5.646 -6.833 4.362 1.00 90.62 170 THR A C 1
ATOM 1324 O O . THR A 1 170 ? 6.785 -6.401 4.525 1.00 90.62 170 THR A O 1
ATOM 1327 N N . LYS A 1 171 ? 4.881 -6.410 3.349 1.00 91.25 171 LYS A N 1
ATOM 1328 C CA . LYS A 1 171 ? 5.307 -5.382 2.389 1.00 91.25 171 LYS A CA 1
ATOM 1329 C C . LYS A 1 171 ? 5.230 -3.982 2.999 1.00 91.25 171 LYS A C 1
ATOM 1331 O O . LYS A 1 171 ? 4.257 -3.644 3.673 1.00 91.25 171 LYS A O 1
ATOM 1336 N N . ALA A 1 172 ? 6.171 -3.109 2.633 1.00 92.44 172 ALA A N 1
ATOM 1337 C CA . ALA A 1 172 ? 6.176 -1.702 3.053 1.00 92.44 172 ALA A CA 1
ATOM 1338 C C . ALA A 1 172 ? 4.869 -0.957 2.706 1.00 92.44 172 ALA A C 1
ATOM 1340 O O . ALA A 1 172 ? 4.388 -0.139 3.487 1.00 92.44 172 ALA A O 1
ATOM 1341 N N . THR A 1 173 ? 4.244 -1.278 1.567 1.00 92.12 173 THR A N 1
ATOM 1342 C CA . THR A 1 173 ? 2.943 -0.714 1.168 1.00 92.12 173 THR A CA 1
ATOM 1343 C C . THR A 1 173 ? 1.831 -1.035 2.169 1.00 92.12 173 THR A C 1
ATOM 1345 O O . THR A 1 173 ? 0.976 -0.187 2.408 1.00 92.12 173 THR A O 1
ATOM 1348 N N . THR A 1 174 ? 1.850 -2.229 2.775 1.00 92.94 174 THR A N 1
ATOM 1349 C CA . THR A 1 174 ? 0.883 -2.640 3.805 1.00 92.94 174 THR A CA 1
ATOM 1350 C C . THR A 1 174 ? 1.075 -1.816 5.075 1.00 92.94 174 THR A C 1
ATOM 1352 O O . THR A 1 174 ? 0.112 -1.262 5.597 1.00 92.94 174 THR A O 1
ATOM 1355 N N . ILE A 1 175 ? 2.324 -1.647 5.523 1.00 95.69 175 ILE A N 1
ATOM 1356 C CA . ILE A 1 175 ? 2.645 -0.819 6.693 1.00 95.69 175 ILE A CA 1
ATOM 1357 C C . ILE A 1 175 ? 2.186 0.629 6.496 1.00 95.69 175 ILE A C 1
ATOM 1359 O O . ILE A 1 175 ? 1.607 1.218 7.407 1.00 95.69 175 ILE A O 1
ATOM 1363 N N . LEU A 1 176 ? 2.387 1.207 5.307 1.00 95.12 176 LEU A N 1
ATOM 1364 C CA . LEU A 1 176 ? 1.916 2.561 5.006 1.00 95.12 176 LEU A CA 1
ATOM 1365 C C . LEU A 1 176 ? 0.389 2.673 5.019 1.00 95.12 176 LEU A C 1
ATOM 1367 O O . LEU A 1 176 ? -0.148 3.628 5.583 1.00 95.12 176 LEU A O 1
ATOM 1371 N N . GLN A 1 177 ? -0.309 1.701 4.429 1.00 94.12 177 GLN A N 1
ATOM 1372 C CA . GLN A 1 177 ? -1.771 1.653 4.429 1.00 94.12 177 GLN A CA 1
ATOM 1373 C C . GLN A 1 177 ? -2.319 1.579 5.865 1.00 94.12 177 GLN A C 1
ATOM 1375 O O . GLN A 1 177 ? -3.186 2.369 6.241 1.00 94.12 177 GLN A O 1
ATOM 1380 N N . LEU A 1 178 ? -1.761 0.690 6.690 1.00 97.00 178 LEU A N 1
ATOM 1381 C CA . LEU A 1 178 ? -2.116 0.552 8.102 1.00 97.00 178 LEU A CA 1
ATOM 1382 C C . LEU A 1 178 ? -1.725 1.779 8.941 1.00 97.00 178 LEU A C 1
ATOM 1384 O O . LEU A 1 178 ? -2.452 2.145 9.863 1.00 97.00 178 LEU A O 1
ATOM 1388 N N . SER A 1 179 ? -0.625 2.461 8.612 1.00 97.62 179 SER A N 1
ATOM 1389 C CA . SER A 1 179 ? -0.227 3.713 9.273 1.00 97.62 179 SER A CA 1
ATOM 1390 C C . SER A 1 179 ? -1.246 4.827 9.021 1.00 97.62 179 SER A C 1
ATOM 1392 O O . SER A 1 179 ? -1.606 5.554 9.946 1.00 97.62 179 SER A O 1
ATOM 1394 N N . LEU A 1 180 ? -1.776 4.924 7.797 1.00 97.06 180 LEU A N 1
ATOM 1395 C CA . LEU A 1 180 ? -2.869 5.845 7.491 1.00 97.06 180 LEU A CA 1
ATOM 1396 C C . LEU A 1 180 ? -4.139 5.481 8.259 1.00 97.06 180 LEU A C 1
ATOM 1398 O O . LEU A 1 180 ? -4.749 6.361 8.859 1.00 97.06 180 LEU A O 1
ATOM 1402 N N . TYR A 1 181 ? -4.533 4.204 8.283 1.00 98.06 181 TYR A N 1
ATOM 1403 C CA . TYR A 1 181 ? -5.686 3.785 9.084 1.00 98.06 181 TYR A CA 1
ATOM 1404 C C . TYR A 1 181 ? -5.491 4.105 10.565 1.00 98.06 181 TYR A C 1
ATOM 1406 O O . TYR A 1 181 ? -6.416 4.602 11.197 1.00 98.06 181 TYR A O 1
ATOM 1414 N N . SER A 1 182 ? -4.283 3.923 11.097 1.00 98.38 182 SER A N 1
ATOM 1415 C CA . SER A 1 182 ? -3.948 4.280 12.478 1.00 98.38 182 SER A CA 1
ATOM 1416 C C . SER A 1 182 ? -4.059 5.787 12.735 1.00 98.38 182 SER A C 1
ATOM 1418 O O . SER A 1 182 ? -4.560 6.187 13.784 1.00 98.38 182 SER A O 1
ATOM 1420 N N . GLU A 1 183 ? -3.661 6.641 11.782 1.00 97.88 183 GLU A N 1
ATOM 1421 C CA . GLU A 1 183 ? -3.877 8.093 11.874 1.00 97.88 183 GLU A CA 1
ATOM 1422 C C . GLU A 1 183 ? -5.375 8.436 11.900 1.00 97.88 183 GLU A C 1
ATOM 1424 O O . GLU A 1 183 ? -5.819 9.184 12.773 1.00 97.88 183 GLU A O 1
ATOM 1429 N N . LEU A 1 184 ? -6.159 7.890 10.962 1.00 97.81 184 LEU A N 1
ATOM 1430 C CA . LEU A 1 184 ? -7.601 8.147 10.877 1.00 97.81 184 LEU A CA 1
ATOM 1431 C C . LEU A 1 184 ? -8.326 7.662 12.138 1.00 97.81 184 LEU A C 1
ATOM 1433 O O . LEU A 1 184 ? -9.167 8.368 12.689 1.00 97.81 184 LEU A O 1
ATOM 1437 N N . LEU A 1 185 ? -7.957 6.482 12.631 1.00 98.44 185 LEU A N 1
ATOM 1438 C CA . LEU A 1 185 ? -8.486 5.916 13.863 1.00 98.44 185 LEU A CA 1
ATOM 1439 C C . LEU A 1 185 ? -8.124 6.772 15.080 1.00 98.44 185 LEU A C 1
ATOM 1441 O O . LEU A 1 185 ? -8.985 7.070 15.910 1.00 98.44 185 LEU A O 1
ATOM 1445 N N . GLY A 1 186 ? -6.874 7.236 15.150 1.00 98.06 186 GLY A N 1
ATOM 1446 C CA . GLY A 1 186 ? -6.399 8.128 16.202 1.00 98.06 186 GLY A CA 1
ATOM 1447 C C . GLY A 1 186 ? -7.199 9.428 16.290 1.00 98.06 186 GLY A C 1
ATOM 1448 O O . GLY A 1 186 ? -7.471 9.899 17.393 1.00 98.06 186 GLY A O 1
ATOM 1449 N N . LYS A 1 187 ? -7.655 9.971 15.153 1.00 97.50 187 LYS A N 1
ATOM 1450 C CA . LYS A 1 187 ? -8.544 11.147 15.113 1.00 97.50 187 LYS A CA 1
ATOM 1451 C C . LYS A 1 187 ? -9.932 10.860 15.691 1.00 97.50 187 LYS A C 1
ATOM 1453 O O . LYS A 1 187 ? -10.494 11.722 16.358 1.00 97.50 187 LYS A O 1
ATOM 1458 N N . ILE A 1 188 ? -10.466 9.654 15.490 1.00 96.94 188 ILE A N 1
ATOM 1459 C CA . ILE A 1 188 ? -11.795 9.255 15.986 1.00 96.94 188 ILE A CA 1
ATOM 1460 C C . ILE A 1 188 ? -11.793 9.026 17.503 1.00 96.94 188 ILE A C 1
ATOM 1462 O O . ILE A 1 188 ? -12.718 9.469 18.190 1.00 96.94 188 ILE A O 1
ATOM 1466 N N . GLN A 1 189 ? -10.778 8.323 18.017 1.00 97.88 189 GLN A N 1
ATOM 1467 C CA . GLN A 1 189 ? -10.687 7.935 19.433 1.00 97.88 189 GLN A CA 1
ATOM 1468 C C . GLN A 1 189 ? -9.873 8.924 20.292 1.00 97.88 189 GLN A C 1
ATOM 1470 O O . GLN A 1 189 ? -9.844 8.826 21.518 1.00 97.88 189 GLN A O 1
ATOM 1475 N N . GLY A 1 190 ? -9.198 9.888 19.659 1.00 97.81 190 GLY A N 1
ATOM 1476 C CA . GLY A 1 190 ? -8.394 10.937 20.297 1.00 97.81 190 GLY A CA 1
ATOM 1477 C C . GLY A 1 190 ? -7.011 10.494 20.800 1.00 97.81 190 GLY A C 1
ATOM 1478 O O . GLY A 1 190 ? -6.254 11.322 21.315 1.00 97.81 190 GLY A O 1
ATOM 1479 N N . THR A 1 191 ? -6.666 9.217 20.628 1.00 97.56 191 THR A N 1
ATOM 1480 C CA . THR A 1 191 ? -5.371 8.624 20.991 1.00 97.56 191 THR A CA 1
ATOM 1481 C C . THR A 1 191 ? -4.839 7.813 19.818 1.00 97.56 191 THR A C 1
ATOM 1483 O O . THR A 1 191 ? -5.553 6.962 19.289 1.00 97.56 191 THR A O 1
ATOM 1486 N N . THR A 1 192 ? -3.588 8.049 19.423 1.00 97.38 192 THR A N 1
ATOM 1487 C CA . THR A 1 192 ? -2.914 7.246 18.394 1.00 97.38 192 THR A CA 1
ATOM 1488 C C . THR A 1 192 ? -2.794 5.788 18.856 1.00 97.38 192 THR A C 1
ATOM 1490 O O . THR A 1 192 ? -2.336 5.577 19.979 1.00 97.38 192 THR A O 1
ATOM 1493 N N . PRO A 1 193 ? -3.171 4.797 18.026 1.00 98.25 193 PRO A N 1
ATOM 1494 C CA . PRO A 1 193 ? -2.925 3.384 18.319 1.00 98.25 193 PRO A CA 1
ATOM 1495 C C . PRO A 1 193 ? -1.442 3.107 18.606 1.00 98.25 193 PRO A C 1
ATOM 1497 O O . PRO A 1 193 ? -0.570 3.717 17.984 1.00 98.25 193 PRO A O 1
ATOM 1500 N N . GLU A 1 194 ? -1.146 2.195 19.535 1.00 98.12 194 GLU A N 1
ATOM 1501 C CA . GLU A 1 194 ? 0.239 1.806 19.829 1.00 98.12 194 GLU A CA 1
ATOM 1502 C C . GLU A 1 194 ? 0.778 0.900 18.718 1.00 98.12 194 GLU A C 1
ATOM 1504 O O . GLU A 1 194 ? 1.887 1.124 18.213 1.00 98.12 194 GLU A O 1
ATOM 1509 N N . PHE A 1 195 ? -0.034 -0.073 18.299 1.00 98.56 195 PHE A N 1
ATOM 1510 C CA . PHE A 1 195 ? 0.312 -1.036 17.269 1.00 98.56 195 PHE A CA 1
ATOM 1511 C C . PHE A 1 195 ? -0.635 -1.011 16.066 1.00 98.56 195 PHE A C 1
ATOM 1513 O O . PHE A 1 195 ? -1.798 -0.609 16.129 1.00 98.56 195 PHE A O 1
ATOM 1520 N N . LEU A 1 196 ? -0.096 -1.496 14.952 1.00 97.75 196 LEU A N 1
ATOM 1521 C CA . LEU A 1 196 ? -0.828 -1.981 13.792 1.00 97.75 196 LEU A CA 1
ATOM 1522 C C . LEU A 1 196 ? -0.469 -3.453 13.562 1.00 97.75 196 LEU A C 1
ATOM 1524 O O . LEU A 1 196 ? 0.648 -3.872 13.882 1.00 97.75 196 LEU A O 1
ATOM 1528 N N . TRP A 1 197 ? -1.406 -4.225 13.014 1.00 97.81 197 TRP A N 1
ATOM 1529 C CA . TRP A 1 197 ? -1.282 -5.677 12.895 1.00 97.81 197 TRP A CA 1
ATOM 1530 C C . TRP A 1 197 ? -1.400 -6.157 11.450 1.00 97.81 197 TRP A C 1
ATOM 1532 O O . TRP A 1 197 ? -2.307 -5.756 10.720 1.00 97.81 197 TRP A O 1
ATOM 1542 N N . VAL A 1 198 ? -0.515 -7.074 11.067 1.00 97.31 198 VAL A N 1
ATOM 1543 C CA . VAL A 1 198 ? -0.621 -7.850 9.829 1.00 97.31 198 VAL A CA 1
ATOM 1544 C C . VAL A 1 198 ? -0.895 -9.297 10.199 1.00 97.31 198 VAL A C 1
ATOM 1546 O O . VAL A 1 198 ? -0.182 -9.879 11.015 1.00 97.31 198 VAL A O 1
ATOM 1549 N N . ILE A 1 199 ? -1.940 -9.875 9.613 1.00 96.88 199 ILE A N 1
ATOM 1550 C CA . ILE A 1 199 ? -2.371 -11.245 9.890 1.00 96.88 199 ILE A CA 1
ATOM 1551 C C . ILE A 1 199 ? -2.074 -12.112 8.658 1.00 96.88 199 ILE A C 1
ATOM 1553 O O . ILE A 1 199 ? -2.913 -12.180 7.748 1.00 96.88 199 ILE A O 1
ATOM 1557 N N . PRO A 1 200 ? -0.887 -12.743 8.579 1.00 94.62 200 PRO A N 1
ATOM 1558 C CA . PRO A 1 200 ? -0.553 -13.677 7.508 1.00 94.62 200 PRO A CA 1
ATOM 1559 C C . PRO A 1 200 ? -1.297 -15.018 7.662 1.00 94.62 200 PRO A C 1
ATOM 1561 O O . PRO A 1 200 ? -1.830 -15.315 8.736 1.00 94.62 200 PRO A O 1
ATOM 1564 N N . PRO A 1 201 ? -1.336 -15.874 6.622 1.00 90.44 201 PRO A N 1
ATOM 1565 C CA . PRO A 1 201 ? -1.757 -17.259 6.778 1.00 90.44 201 PRO A CA 1
ATOM 1566 C C . PRO A 1 201 ? -0.749 -18.008 7.651 1.00 90.44 201 PRO A C 1
ATOM 1568 O O . PRO A 1 201 ? 0.454 -18.005 7.379 1.00 90.44 201 PRO A O 1
ATOM 1571 N N . GLY A 1 202 ? -1.243 -18.695 8.673 1.00 87.88 202 GLY A N 1
ATOM 1572 C CA . GLY A 1 202 ? -0.406 -19.430 9.609 1.00 87.88 202 GLY A CA 1
ATOM 1573 C C . GLY A 1 202 ? -1.225 -20.107 10.696 1.00 87.88 202 GLY A C 1
ATOM 1574 O O . GLY A 1 202 ? -2.430 -19.887 10.823 1.00 87.88 202 GLY A O 1
ATOM 1575 N N . GLU A 1 203 ? -0.558 -20.946 11.479 1.00 86.38 203 GLU A N 1
ATOM 1576 C CA . GLU A 1 203 ? -1.186 -21.627 12.605 1.00 86.38 203 GLU A CA 1
ATOM 1577 C C . GLU A 1 203 ? -1.685 -20.607 13.640 1.00 86.38 203 GLU A C 1
ATOM 1579 O O . GLU A 1 203 ? -0.975 -19.669 14.011 1.00 86.38 203 GLU A O 1
ATOM 1584 N N . GLY A 1 204 ? -2.944 -20.756 14.058 1.00 89.25 204 GLY A N 1
ATOM 1585 C CA . GLY A 1 204 ? -3.567 -19.900 15.069 1.00 89.25 204 GLY A CA 1
ATOM 1586 C C . GLY A 1 204 ? -3.688 -18.417 14.702 1.00 89.25 204 GLY A C 1
ATOM 1587 O O . GLY A 1 204 ? -3.921 -17.615 15.599 1.00 89.25 204 GLY A O 1
ATOM 1588 N N . PHE A 1 205 ? -3.514 -18.038 13.429 1.00 93.25 205 PHE A N 1
ATOM 1589 C CA . PHE A 1 205 ? -3.534 -16.635 12.987 1.00 93.25 205 PHE A CA 1
ATOM 1590 C C . PHE A 1 205 ? -2.599 -15.729 13.806 1.00 93.25 205 PHE A C 1
ATOM 1592 O O . PHE A 1 205 ? -2.951 -14.595 14.144 1.00 93.25 205 PHE A O 1
ATOM 1599 N N . ALA A 1 206 ? -1.409 -16.236 14.145 1.00 90.56 206 ALA A N 1
ATOM 1600 C CA . ALA A 1 206 ? -0.393 -15.457 14.841 1.00 90.56 206 ALA A CA 1
ATOM 1601 C C . ALA A 1 206 ? -0.047 -14.194 14.031 1.00 90.56 206 ALA A C 1
ATOM 1603 O O . ALA A 1 206 ? 0.552 -14.265 12.959 1.00 90.56 206 ALA A O 1
ATOM 1604 N N . GLY A 1 207 ? -0.478 -13.040 14.540 1.00 91.94 207 GLY A N 1
ATOM 1605 C CA . GLY A 1 207 ? -0.290 -11.755 13.881 1.00 91.94 207 GLY A CA 1
ATOM 1606 C C . GLY A 1 207 ? 1.088 -11.156 14.141 1.00 91.94 207 GLY A C 1
ATOM 1607 O O . GLY A 1 207 ? 1.628 -11.248 15.245 1.00 91.94 207 GLY A O 1
ATOM 1608 N N . GLU A 1 208 ? 1.618 -10.466 13.140 1.00 95.19 208 GLU A N 1
ATOM 1609 C CA . GLU A 1 208 ? 2.778 -9.593 13.272 1.00 95.19 208 GLU A CA 1
ATOM 1610 C C . GLU A 1 208 ? 2.313 -8.215 13.747 1.00 95.19 208 GLU A C 1
ATOM 1612 O O . GLU A 1 208 ? 1.470 -7.584 13.103 1.00 95.19 208 GLU A O 1
ATOM 1617 N N . LYS A 1 209 ? 2.861 -7.731 14.865 1.00 95.62 209 LYS A N 1
ATOM 1618 C CA . LYS A 1 209 ? 2.578 -6.385 15.377 1.00 95.62 209 LYS A CA 1
ATOM 1619 C C . LYS A 1 209 ? 3.741 -5.441 15.122 1.00 95.62 209 LYS A C 1
ATOM 1621 O O . LYS A 1 209 ? 4.899 -5.790 15.342 1.00 95.62 209 LYS A O 1
ATOM 1626 N N . TYR A 1 210 ? 3.407 -4.217 14.750 1.00 98.00 210 TYR A N 1
ATOM 1627 C CA . TYR A 1 210 ? 4.350 -3.158 14.420 1.00 98.00 210 TYR A CA 1
ATOM 1628 C C . TYR A 1 210 ? 3.973 -1.896 15.187 1.00 98.00 210 TYR A C 1
ATOM 1630 O O . TYR A 1 210 ? 2.794 -1.548 15.247 1.00 98.00 210 TYR A O 1
ATOM 1638 N N . ARG A 1 211 ? 4.944 -1.194 15.783 1.00 98.38 211 ARG A N 1
ATOM 1639 C CA . ARG A 1 211 ? 4.660 0.059 16.499 1.00 98.38 211 ARG A CA 1
ATOM 1640 C C . ARG A 1 211 ? 4.389 1.177 15.505 1.00 98.38 211 ARG A C 1
ATOM 1642 O O . ARG A 1 211 ? 5.231 1.469 14.661 1.00 98.38 211 ARG A O 1
ATOM 1649 N N . VAL A 1 212 ? 3.263 1.870 15.648 1.00 98.12 212 VAL A N 1
ATOM 1650 C CA . VAL A 1 212 ? 2.889 2.973 14.741 1.00 98.12 212 VAL A CA 1
ATOM 1651 C C . VAL A 1 212 ? 3.964 4.069 14.719 1.00 98.12 212 VAL A C 1
ATOM 1653 O O . VAL A 1 212 ? 4.281 4.627 13.667 1.00 98.12 212 VAL A O 1
ATOM 1656 N N . SER A 1 213 ? 4.570 4.359 15.873 1.00 97.81 213 SER A N 1
ATOM 1657 C CA . SER A 1 213 ? 5.593 5.398 16.019 1.00 97.81 213 SER A CA 1
ATOM 1658 C C . SER A 1 213 ? 6.877 5.124 15.228 1.00 97.81 213 SER A C 1
ATOM 1660 O O . SER A 1 213 ? 7.483 6.080 14.745 1.00 97.81 213 SER A O 1
ATOM 1662 N N . GLU A 1 214 ? 7.262 3.859 15.034 1.00 98.12 214 GLU A N 1
ATOM 1663 C CA . GLU A 1 214 ? 8.479 3.473 14.298 1.00 98.12 214 GLU A CA 1
ATOM 1664 C C . GLU A 1 214 ? 8.388 3.825 12.807 1.00 98.12 214 GLU A C 1
ATOM 1666 O O . GLU A 1 214 ? 9.385 4.178 12.181 1.00 98.12 214 GLU A O 1
ATOM 1671 N N . TYR A 1 215 ? 7.176 3.817 12.248 1.00 96.88 215 TYR A N 1
ATOM 1672 C CA . TYR A 1 215 ? 6.934 4.089 10.828 1.00 96.88 215 TYR A CA 1
ATOM 1673 C C . TYR A 1 215 ? 6.438 5.511 10.561 1.00 96.88 215 TYR A C 1
ATOM 1675 O O . TYR A 1 215 ? 6.373 5.938 9.408 1.00 96.88 215 TYR A O 1
ATOM 1683 N N . ALA A 1 216 ? 6.128 6.281 11.608 1.00 95.56 216 ALA A N 1
ATOM 1684 C CA . ALA A 1 216 ? 5.438 7.561 11.494 1.00 95.56 216 ALA A CA 1
ATOM 1685 C C . ALA A 1 216 ? 6.190 8.593 10.632 1.00 95.56 216 ALA A C 1
ATOM 1687 O O . ALA A 1 216 ? 5.560 9.348 9.892 1.00 95.56 216 ALA A O 1
ATOM 1688 N N . ALA A 1 217 ? 7.525 8.642 10.706 1.00 97.06 217 ALA A N 1
ATOM 1689 C CA . ALA A 1 217 ? 8.324 9.576 9.907 1.00 97.06 217 ALA A CA 1
ATOM 1690 C C . ALA A 1 217 ? 8.279 9.237 8.410 1.00 97.06 217 ALA A C 1
ATOM 1692 O O . ALA A 1 217 ? 7.972 10.103 7.589 1.00 97.06 217 ALA A O 1
ATOM 1693 N N . TYR A 1 218 ? 8.521 7.970 8.066 1.00 96.06 218 TYR A N 1
ATOM 1694 C CA . TYR A 1 218 ? 8.470 7.499 6.683 1.00 96.06 218 TYR A CA 1
ATOM 1695 C C . TYR A 1 218 ? 7.055 7.603 6.103 1.00 96.06 218 TYR A C 1
ATOM 1697 O O . TYR A 1 218 ? 6.870 8.078 4.984 1.00 96.06 218 TYR A O 1
ATOM 1705 N N . TYR A 1 219 ? 6.044 7.263 6.901 1.00 97.06 219 TYR A N 1
ATOM 1706 C CA . TYR A 1 219 ? 4.642 7.453 6.557 1.00 97.06 219 TYR A CA 1
ATOM 1707 C C . TYR A 1 219 ? 4.318 8.910 6.199 1.00 97.06 219 TYR A C 1
ATOM 1709 O O . TYR A 1 219 ? 3.778 9.166 5.121 1.00 97.06 219 TYR A O 1
ATOM 1717 N N . ARG A 1 220 ? 4.696 9.877 7.051 1.00 96.88 220 ARG A N 1
ATOM 1718 C CA . ARG A 1 220 ? 4.483 11.308 6.769 1.00 96.88 220 ARG A CA 1
ATOM 1719 C C . ARG A 1 220 ? 5.188 11.748 5.489 1.00 96.88 220 ARG A C 1
ATOM 1721 O O . ARG A 1 220 ? 4.599 12.496 4.716 1.00 96.88 220 ARG A O 1
ATOM 1728 N N . TYR A 1 221 ? 6.408 11.264 5.254 1.00 96.44 221 TYR A N 1
ATOM 1729 C CA . TYR A 1 221 ? 7.162 11.559 4.037 1.00 96.44 221 TYR A CA 1
ATOM 1730 C C . TYR A 1 221 ? 6.428 11.079 2.777 1.00 96.44 221 TYR A C 1
ATOM 1732 O O . TYR A 1 221 ? 6.181 11.875 1.873 1.00 96.44 221 TYR A O 1
ATOM 1740 N N . VAL A 1 222 ? 6.021 9.806 2.718 1.00 95.38 222 VAL A N 1
ATOM 1741 C CA . VAL A 1 222 ? 5.333 9.264 1.532 1.00 95.38 222 VAL A CA 1
ATOM 1742 C C . VAL A 1 222 ? 3.960 9.911 1.343 1.00 95.38 222 VAL A C 1
ATOM 1744 O O . VAL A 1 222 ? 3.589 10.240 0.216 1.00 95.38 222 VAL A O 1
ATOM 1747 N N . LYS A 1 223 ? 3.225 10.162 2.434 1.00 95.50 223 LYS A N 1
ATOM 1748 C CA . LYS A 1 223 ? 1.931 10.854 2.387 1.00 95.50 223 LYS A CA 1
ATOM 1749 C C . LYS A 1 223 ? 2.060 12.273 1.840 1.00 95.50 223 LYS A C 1
ATOM 1751 O O . LYS A 1 223 ? 1.277 12.643 0.972 1.00 95.50 223 LYS A O 1
ATOM 1756 N N . ALA A 1 224 ? 3.052 13.042 2.294 1.00 94.50 224 ALA A N 1
ATOM 1757 C CA . ALA A 1 224 ? 3.299 14.393 1.791 1.00 94.50 224 ALA A CA 1
ATOM 1758 C C . ALA A 1 224 ? 3.588 14.396 0.282 1.00 94.50 224 ALA A C 1
ATOM 1760 O O . ALA A 1 224 ? 3.019 15.205 -0.443 1.00 94.50 224 ALA A O 1
ATOM 1761 N N . ARG A 1 225 ? 4.388 13.439 -0.204 1.00 93.75 225 ARG A N 1
ATOM 1762 C CA . ARG A 1 225 ? 4.686 13.299 -1.638 1.00 93.75 225 ARG A CA 1
ATOM 1763 C C . ARG A 1 225 ? 3.473 12.931 -2.483 1.00 93.75 225 ARG A C 1
ATOM 1765 O O . ARG A 1 225 ? 3.338 13.431 -3.595 1.00 93.75 225 ARG A O 1
ATOM 1772 N N . LEU A 1 226 ? 2.592 12.072 -1.969 1.00 93.25 226 LEU A N 1
ATOM 1773 C CA . LEU A 1 226 ? 1.335 11.777 -2.650 1.00 93.25 226 LEU A CA 1
ATOM 1774 C C . LEU A 1 226 ? 0.454 13.030 -2.716 1.00 93.25 226 LEU A C 1
ATOM 1776 O O . LEU A 1 226 ? -0.043 13.355 -3.789 1.00 93.25 226 LEU A O 1
ATOM 1780 N N . ILE A 1 227 ? 0.298 13.748 -1.598 1.00 92.31 227 ILE A N 1
ATOM 1781 C CA . ILE A 1 227 ? -0.484 14.993 -1.544 1.00 92.31 227 ILE A CA 1
ATOM 1782 C C . ILE A 1 227 ? 0.067 16.026 -2.532 1.00 92.31 227 ILE A C 1
ATOM 1784 O O . ILE A 1 227 ? -0.706 16.651 -3.246 1.00 92.31 227 ILE A O 1
ATOM 1788 N N . GLU A 1 228 ? 1.386 16.180 -2.619 1.00 91.56 228 GLU A N 1
ATOM 1789 C CA . GLU A 1 228 ? 2.038 17.048 -3.602 1.00 91.56 228 GLU A CA 1
ATOM 1790 C C . GLU A 1 228 ? 1.732 16.607 -5.042 1.00 91.56 228 GLU A C 1
ATOM 1792 O O . GLU A 1 228 ? 1.289 17.414 -5.859 1.00 91.56 228 GLU A O 1
ATOM 1797 N N . ALA A 1 229 ? 1.877 15.311 -5.337 1.00 89.75 229 ALA A N 1
ATOM 1798 C CA . ALA A 1 229 ? 1.626 14.759 -6.666 1.00 89.75 229 ALA A CA 1
ATOM 1799 C C . ALA A 1 229 ? 0.176 14.964 -7.142 1.00 89.75 229 ALA A C 1
ATOM 1801 O O . ALA A 1 229 ? -0.041 15.214 -8.326 1.00 89.75 229 ALA A O 1
ATOM 1802 N N . VAL A 1 230 ? -0.813 14.885 -6.242 1.00 89.06 230 VAL A N 1
ATOM 1803 C CA . VAL A 1 230 ? -2.230 15.124 -6.587 1.00 89.06 230 VAL A CA 1
ATOM 1804 C C . VAL A 1 230 ? -2.644 16.593 -6.453 1.00 89.06 230 VAL A C 1
ATOM 1806 O O . VAL A 1 230 ? -3.563 17.044 -7.134 1.00 89.06 230 VAL A O 1
ATOM 1809 N N . GLY A 1 231 ? -1.962 17.358 -5.598 1.00 78.31 231 GLY A N 1
ATOM 1810 C CA . GLY A 1 231 ? -2.235 18.766 -5.308 1.00 78.31 231 GLY A CA 1
ATOM 1811 C C . GLY A 1 231 ? -1.789 19.725 -6.412 1.00 78.31 231 GLY A C 1
ATOM 1812 O O . GLY A 1 231 ? -2.404 20.779 -6.584 1.00 78.31 231 GLY A O 1
ATOM 1813 N N . SER A 1 232 ? -0.800 19.336 -7.220 1.00 55.44 232 SER A N 1
ATOM 1814 C CA . SER A 1 232 ? -0.379 20.065 -8.427 1.00 55.44 232 SER A CA 1
ATOM 1815 C C . SER A 1 232 ? -1.447 20.102 -9.540 1.00 55.44 232 SER A C 1
ATOM 1817 O O . SER A 1 232 ? -1.259 20.779 -10.546 1.00 55.44 232 SER A O 1
ATOM 1819 N N . GLY A 1 233 ? -2.588 19.420 -9.357 1.00 43.59 233 GLY A N 1
ATOM 1820 C CA . GLY A 1 233 ? -3.759 19.441 -10.244 1.00 43.59 233 GLY A CA 1
ATOM 1821 C C . GLY A 1 233 ? -4.827 20.495 -9.910 1.00 43.59 233 GLY A C 1
ATOM 1822 O O . GLY A 1 233 ? -5.935 20.412 -10.437 1.00 43.59 233 GLY A O 1
ATOM 1823 N N . LYS A 1 234 ? -4.556 21.484 -9.040 1.00 39.62 234 LYS A N 1
ATOM 1824 C CA . LYS A 1 234 ? -5.484 22.615 -8.828 1.00 39.62 234 LYS A CA 1
ATOM 1825 C C . LYS A 1 234 ? -5.590 23.467 -10.102 1.00 39.62 234 LYS A C 1
ATOM 1827 O O . LYS A 1 234 ? -4.850 24.429 -10.282 1.00 39.62 234 LYS A O 1
ATOM 1832 N N . HIS A 1 235 ? -6.525 23.111 -10.982 1.00 34.62 235 HIS A N 1
ATOM 1833 C CA . HIS A 1 235 ? -6.913 23.923 -12.134 1.00 34.62 235 HIS A CA 1
ATOM 1834 C C . HIS A 1 235 ? -7.512 25.255 -11.690 1.00 34.62 235 HIS A C 1
ATOM 1836 O O . HIS A 1 235 ? -8.325 25.317 -10.767 1.00 34.62 235 HIS A O 1
ATOM 1842 N N . GLY A 1 236 ? -7.069 26.315 -12.364 1.00 39.09 236 GLY A N 1
ATOM 1843 C CA . GLY A 1 236 ? -7.388 27.700 -12.065 1.00 39.09 236 GLY A CA 1
ATOM 1844 C C . GLY A 1 236 ? -8.882 28.018 -12.065 1.00 39.09 236 GLY A C 1
ATOM 1845 O O . GLY A 1 236 ? -9.637 27.619 -12.949 1.00 39.09 236 GLY A O 1
ATOM 1846 N N . GLY A 1 237 ? -9.270 28.823 -11.080 1.00 26.19 237 GLY A N 1
ATOM 1847 C CA . GLY A 1 237 ? -10.545 29.516 -11.021 1.00 26.19 237 GLY A CA 1
ATOM 1848 C C . GLY A 1 237 ? -10.312 30.956 -10.576 1.00 26.19 237 GLY A C 1
ATOM 1849 O O . GLY A 1 237 ? -9.997 31.195 -9.418 1.00 26.19 237 GLY A O 1
ATOM 1850 N N . ALA A 1 238 ? -10.484 31.871 -11.530 1.00 28.36 238 ALA A N 1
ATOM 1851 C CA . ALA A 1 238 ? -10.671 33.315 -11.390 1.00 28.36 238 ALA A CA 1
ATOM 1852 C C . ALA A 1 238 ? -9.548 34.138 -10.727 1.00 28.36 238 ALA A C 1
ATOM 1854 O O . ALA A 1 238 ? -9.455 34.296 -9.511 1.00 28.36 238 ALA A O 1
ATOM 1855 N N . ALA A 1 239 ? -8.787 34.805 -11.597 1.00 31.89 239 ALA A N 1
ATOM 1856 C CA . ALA A 1 239 ? -8.197 36.097 -11.301 1.00 31.89 239 ALA A CA 1
ATOM 1857 C C . ALA A 1 239 ? -9.286 37.087 -10.852 1.00 31.89 239 ALA A C 1
ATOM 1859 O O . ALA A 1 239 ? -10.241 37.342 -11.584 1.00 31.89 239 ALA A O 1
ATOM 1860 N N . LEU A 1 240 ? -9.095 37.697 -9.686 1.00 29.89 240 LEU A N 1
ATOM 1861 C CA . LEU A 1 240 ? -9.602 39.032 -9.399 1.00 29.89 240 LEU A CA 1
ATOM 1862 C C . LEU A 1 240 ? -8.415 39.849 -8.897 1.00 29.89 240 LEU A C 1
ATOM 1864 O O . LEU A 1 240 ? -7.808 39.540 -7.874 1.00 29.89 240 LEU A O 1
ATOM 1868 N N . GLY A 1 241 ? -8.036 40.831 -9.713 1.00 26.47 241 GLY A N 1
ATOM 1869 C CA . GLY A 1 241 ? -6.930 41.733 -9.448 1.00 26.47 241 GLY A CA 1
ATOM 1870 C C . GLY A 1 241 ? -7.181 42.617 -8.232 1.00 26.47 241 GLY A C 1
ATOM 1871 O O . GLY A 1 241 ? -8.316 42.937 -7.887 1.00 26.47 241 GLY A O 1
ATOM 1872 N N . GLY A 1 242 ? -6.086 43.043 -7.613 1.00 23.66 242 GLY A N 1
ATOM 1873 C CA . GLY A 1 242 ? -6.128 43.967 -6.492 1.00 23.66 242 GLY A CA 1
ATOM 1874 C C . GLY A 1 242 ? -4.741 44.324 -5.980 1.00 23.66 242 GLY A C 1
ATOM 1875 O O . GLY A 1 242 ? -4.317 43.791 -4.969 1.00 23.66 242 GLY A O 1
ATOM 1876 N N . ALA A 1 243 ? -4.080 45.217 -6.717 1.00 25.69 243 ALA A N 1
ATOM 1877 C CA . ALA A 1 243 ? -3.105 46.217 -6.275 1.00 25.69 243 ALA A CA 1
ATOM 1878 C C . ALA A 1 243 ? -1.963 45.820 -5.310 1.00 25.69 243 ALA A C 1
ATOM 1880 O O . ALA A 1 243 ? -2.138 45.587 -4.117 1.00 25.69 243 ALA A O 1
ATOM 1881 N N . ASP A 1 244 ? -0.763 45.942 -5.873 1.00 27.31 244 ASP A N 1
ATOM 1882 C CA . ASP A 1 244 ? 0.503 46.317 -5.247 1.00 27.31 244 ASP A CA 1
ATOM 1883 C C . ASP A 1 244 ? 0.364 47.231 -4.010 1.00 27.31 244 ASP A C 1
ATOM 1885 O O . ASP A 1 244 ? -0.323 48.258 -4.059 1.00 27.31 244 ASP A O 1
ATOM 1889 N N . ARG A 1 245 ? 1.066 46.864 -2.927 1.00 27.61 245 ARG A N 1
ATOM 1890 C CA . ARG A 1 245 ? 1.725 47.795 -1.997 1.00 27.61 245 ARG A CA 1
ATOM 1891 C C . ARG A 1 245 ? 2.584 47.049 -0.968 1.00 27.61 245 ARG A C 1
ATOM 1893 O O . ARG A 1 245 ? 2.067 46.363 -0.092 1.00 27.61 245 ARG A O 1
ATOM 1900 N N . GLY A 1 246 ? 3.884 47.340 -0.984 1.00 25.02 246 GLY A N 1
ATOM 1901 C CA . GLY A 1 246 ? 4.649 47.532 0.253 1.00 25.02 246 GLY A CA 1
ATOM 1902 C C . GLY A 1 246 ? 5.633 46.430 0.632 1.00 25.02 246 GLY A C 1
ATOM 1903 O O . GLY A 1 246 ? 5.373 45.618 1.515 1.00 25.02 246 GLY A O 1
ATOM 1904 N N . ALA A 1 247 ? 6.828 46.502 0.048 1.00 30.84 247 ALA A N 1
ATOM 1905 C CA . ALA A 1 247 ? 8.038 45.955 0.643 1.00 30.84 247 ALA A CA 1
ATOM 1906 C C . ALA A 1 247 ? 8.262 46.559 2.044 1.00 30.84 247 ALA A C 1
ATOM 1908 O O . ALA A 1 247 ? 8.354 47.776 2.197 1.00 30.84 247 ALA A O 1
ATOM 1909 N N . ALA A 1 248 ? 8.394 45.708 3.061 1.00 27.25 248 ALA A N 1
ATOM 1910 C CA . ALA A 1 248 ? 8.927 46.098 4.360 1.00 27.25 248 ALA A CA 1
ATOM 1911 C C . ALA A 1 248 ? 9.827 44.984 4.901 1.00 27.25 248 ALA A C 1
ATOM 1913 O O . ALA A 1 248 ? 9.386 43.892 5.258 1.00 27.25 248 ALA A O 1
ATOM 1914 N N . ALA A 1 249 ? 11.118 45.307 4.921 1.00 32.47 249 ALA A N 1
ATOM 1915 C CA . ALA A 1 249 ? 12.214 44.510 5.432 1.00 32.47 249 ALA A CA 1
ATOM 1916 C C . ALA A 1 249 ? 11.959 43.987 6.854 1.00 32.47 249 ALA A C 1
ATOM 1918 O O . ALA A 1 249 ? 11.521 44.729 7.737 1.00 32.47 249 ALA A O 1
ATOM 1919 N N . ARG A 1 250 ? 12.350 42.735 7.112 1.00 30.92 250 ARG A N 1
ATOM 1920 C CA . ARG A 1 250 ? 12.649 42.274 8.471 1.00 30.92 250 ARG A CA 1
ATOM 1921 C C . ARG A 1 250 ? 14.089 41.785 8.540 1.00 30.92 250 ARG A C 1
ATOM 1923 O O . ARG A 1 250 ? 14.547 41.003 7.716 1.00 30.92 250 ARG A O 1
ATOM 1930 N N . LYS A 1 251 ? 14.779 42.385 9.507 1.00 26.61 251 LYS A N 1
ATOM 1931 C CA . LYS A 1 251 ? 16.212 42.351 9.786 1.00 26.61 251 LYS A CA 1
ATOM 1932 C C . LYS A 1 251 ? 16.721 40.941 10.074 1.00 26.61 251 LYS A C 1
ATOM 1934 O O . LYS A 1 251 ? 16.081 40.179 10.792 1.00 26.61 251 LYS A O 1
ATOM 1939 N N . ALA A 1 252 ? 17.926 40.684 9.580 1.00 29.30 252 ALA A N 1
ATOM 1940 C CA . ALA A 1 252 ? 18.789 39.591 9.989 1.00 29.30 252 ALA A CA 1
ATOM 1941 C C . ALA A 1 252 ? 19.229 39.734 11.457 1.00 29.30 252 ALA A C 1
ATOM 1943 O O . ALA A 1 252 ? 19.539 40.838 11.908 1.00 29.30 252 ALA A O 1
ATOM 1944 N N . VAL A 1 253 ? 19.333 38.600 12.152 1.00 30.19 253 VAL A N 1
ATOM 1945 C CA . VAL A 1 253 ? 20.234 38.394 13.295 1.00 30.19 253 VAL A CA 1
ATOM 1946 C C . VAL A 1 253 ? 20.890 37.015 13.108 1.00 30.19 253 VAL A C 1
ATOM 1948 O O . VAL A 1 253 ? 20.167 36.065 12.804 1.00 30.19 253 VAL A O 1
ATOM 1951 N N . PRO A 1 254 ? 22.225 36.890 13.232 1.00 38.03 254 PRO A N 1
ATOM 1952 C CA . PRO A 1 254 ? 22.951 35.651 12.972 1.00 38.03 254 PRO A CA 1
ATOM 1953 C C . PRO A 1 254 ? 23.227 34.871 14.266 1.00 38.03 254 PRO A C 1
ATOM 1955 O O . PRO A 1 254 ? 23.499 35.481 15.296 1.00 38.03 254 PRO A O 1
ATOM 1958 N N . ALA A 1 255 ? 23.242 33.538 14.193 1.00 30.16 255 ALA A N 1
ATOM 1959 C CA . ALA A 1 255 ? 24.198 32.705 14.926 1.00 30.16 255 ALA A CA 1
ATOM 1960 C C . ALA A 1 255 ? 24.156 31.256 14.421 1.00 30.16 255 ALA A C 1
ATOM 1962 O O . ALA A 1 255 ? 23.103 30.669 14.196 1.00 30.16 255 ALA A O 1
ATOM 1963 N N . ASP A 1 256 ? 25.363 30.752 14.239 1.00 32.06 256 ASP A N 1
ATOM 1964 C CA . ASP A 1 256 ? 25.817 29.489 13.685 1.00 32.06 256 ASP A CA 1
ATOM 1965 C C . ASP A 1 256 ? 25.376 28.253 14.493 1.00 32.06 256 ASP A C 1
ATOM 1967 O O . ASP A 1 256 ? 25.531 28.200 15.713 1.00 32.06 256 ASP A O 1
ATOM 1971 N N . ALA A 1 257 ? 24.863 27.248 13.780 1.00 29.33 257 ALA A N 1
ATOM 1972 C CA . ALA A 1 257 ? 24.850 25.853 14.204 1.00 29.33 257 ALA A CA 1
ATOM 1973 C C . ALA A 1 257 ? 24.966 24.953 12.960 1.00 29.33 257 ALA A C 1
ATOM 1975 O O . ALA A 1 257 ? 23.984 24.425 12.441 1.00 29.33 257 ALA A O 1
ATOM 1976 N N . GLY A 1 258 ? 26.190 24.854 12.441 1.00 28.02 258 GLY A N 1
ATOM 1977 C CA . GLY A 1 258 ? 26.835 23.597 12.053 1.00 28.02 258 GLY A CA 1
ATOM 1978 C C . GLY A 1 258 ? 26.000 22.499 11.371 1.00 28.02 258 GLY A C 1
ATOM 1979 O O . GLY A 1 258 ? 25.316 21.709 12.013 1.00 28.02 258 GLY A O 1
ATOM 1980 N N . GLN A 1 259 ? 26.261 22.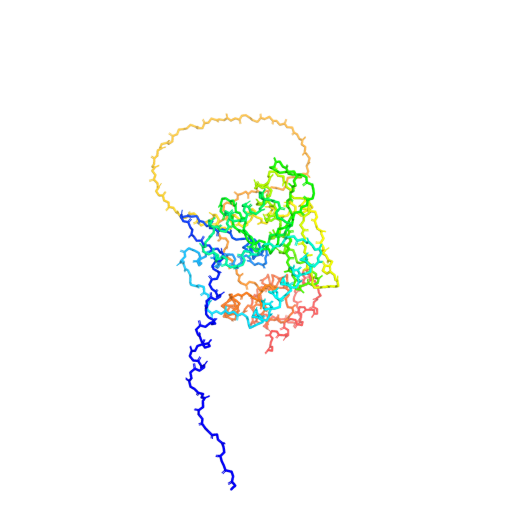343 10.069 1.00 31.86 259 GLN A N 1
ATOM 1981 C CA . GLN A 1 259 ? 26.461 21.044 9.404 1.00 31.86 259 GLN A CA 1
ATOM 1982 C C . GLN A 1 259 ? 25.279 20.075 9.208 1.00 31.86 259 GLN A C 1
ATOM 1984 O O . GLN A 1 259 ? 25.520 18.884 9.144 1.00 31.86 259 GLN A O 1
ATOM 1989 N N . TYR A 1 260 ? 24.048 20.528 8.941 1.00 29.03 260 TYR A N 1
ATOM 1990 C CA . TYR A 1 260 ? 23.086 19.726 8.146 1.00 29.03 260 TYR A CA 1
ATOM 1991 C C . TYR A 1 260 ? 22.131 20.611 7.323 1.00 29.03 260 TYR A C 1
ATOM 1993 O O . TYR A 1 260 ? 20.912 20.483 7.412 1.00 29.03 260 TYR A O 1
ATOM 2001 N N . SER A 1 261 ? 22.653 21.525 6.495 1.00 25.31 261 SER A N 1
ATOM 2002 C CA . SER A 1 261 ? 21.811 22.208 5.502 1.00 25.31 261 SER A CA 1
ATOM 2003 C C . SER A 1 261 ? 21.681 21.342 4.246 1.00 25.31 261 SER A C 1
ATOM 2005 O O . SER A 1 261 ? 22.447 21.482 3.291 1.00 25.31 261 SER A O 1
ATOM 2007 N N . LEU A 1 262 ? 20.700 20.440 4.222 1.00 30.61 262 LEU A N 1
ATOM 2008 C CA . LEU A 1 262 ? 20.164 19.962 2.948 1.00 30.61 262 LEU A CA 1
ATOM 2009 C C . LEU A 1 262 ? 19.372 21.123 2.344 1.00 30.61 262 LEU A C 1
ATOM 2011 O O . LEU A 1 262 ? 18.205 21.337 2.665 1.00 30.61 262 LEU A O 1
ATOM 2015 N N . GLY A 1 263 ? 20.057 21.933 1.538 1.00 24.08 263 GLY A N 1
ATOM 2016 C CA . GLY A 1 263 ? 19.439 22.994 0.761 1.00 24.08 263 GLY A CA 1
ATOM 2017 C C . GLY A 1 263 ? 18.487 22.384 -0.257 1.00 24.08 263 GLY A C 1
ATOM 2018 O O . GLY A 1 263 ? 18.909 21.972 -1.331 1.00 24.08 263 GLY A O 1
ATOM 2019 N N . PHE A 1 264 ? 17.202 22.325 0.073 1.00 32.59 264 PHE A N 1
ATOM 2020 C CA . PHE A 1 264 ? 16.156 22.149 -0.923 1.00 32.59 264 PHE A CA 1
ATOM 2021 C C . PHE A 1 264 ? 15.730 23.545 -1.363 1.00 32.59 264 PHE A C 1
ATOM 2023 O O . PHE A 1 264 ? 14.851 24.167 -0.767 1.00 32.59 264 PHE A O 1
ATOM 2030 N N . ALA A 1 265 ? 16.420 24.066 -2.378 1.00 33.22 265 ALA A N 1
ATOM 2031 C CA . ALA A 1 265 ? 15.881 25.159 -3.166 1.00 33.22 265 ALA A CA 1
ATOM 2032 C C . ALA A 1 265 ? 14.580 24.645 -3.797 1.00 33.22 265 ALA A C 1
ATOM 2034 O O . ALA A 1 265 ? 14.597 23.766 -4.655 1.00 33.22 265 ALA A O 1
ATOM 2035 N N . ASN A 1 266 ? 13.454 25.139 -3.284 1.00 38.38 266 ASN A N 1
ATOM 2036 C CA . ASN A 1 266 ? 12.130 24.901 -3.835 1.00 38.38 266 ASN A CA 1
ATOM 2037 C C . ASN A 1 266 ? 12.020 25.686 -5.147 1.00 38.38 266 ASN A C 1
ATOM 2039 O O . ASN A 1 266 ? 11.543 26.820 -5.171 1.00 38.38 266 ASN A O 1
ATOM 2043 N N . GLU A 1 267 ? 12.486 25.091 -6.239 1.00 32.28 267 GLU A N 1
ATOM 2044 C CA . GLU A 1 267 ? 11.944 25.419 -7.549 1.00 32.28 267 GLU A CA 1
ATOM 2045 C C . GLU A 1 267 ? 10.609 24.689 -7.688 1.00 32.28 267 GLU A C 1
ATOM 2047 O O . GLU A 1 267 ? 10.499 23.492 -7.424 1.00 32.28 267 GLU A O 1
ATOM 2052 N N . ILE A 1 268 ? 9.570 25.446 -8.038 1.00 39.19 268 ILE A N 1
ATOM 2053 C CA . ILE A 1 268 ? 8.222 24.941 -8.289 1.00 39.19 268 ILE A CA 1
ATOM 2054 C C . ILE A 1 268 ? 8.318 23.973 -9.473 1.00 39.19 268 ILE A C 1
ATOM 2056 O O . ILE A 1 268 ? 8.341 24.392 -10.629 1.00 39.19 268 ILE A O 1
ATOM 2060 N N . ALA A 1 269 ? 8.416 22.677 -9.181 1.00 34.41 269 ALA A N 1
ATOM 2061 C CA . ALA A 1 269 ? 8.456 21.643 -10.196 1.00 34.41 269 ALA A CA 1
ATOM 2062 C C . ALA A 1 269 ? 7.059 21.500 -10.809 1.00 34.41 269 ALA A C 1
ATOM 2064 O O . ALA A 1 269 ? 6.107 21.049 -10.170 1.00 34.41 269 ALA A O 1
ATOM 2065 N N . THR A 1 270 ? 6.937 21.892 -12.076 1.00 35.91 270 THR A N 1
ATOM 2066 C CA . THR A 1 270 ? 5.874 21.423 -12.970 1.00 35.91 270 THR A CA 1
ATOM 2067 C C . THR A 1 270 ? 5.736 19.911 -12.824 1.00 35.91 270 THR A C 1
ATOM 2069 O O . THR A 1 270 ? 6.771 19.246 -12.789 1.00 35.91 270 THR A O 1
ATOM 2072 N N . VAL A 1 271 ? 4.503 19.386 -12.748 1.00 48.19 271 VAL A N 1
ATOM 2073 C CA . VAL A 1 271 ? 4.206 17.942 -12.642 1.00 48.19 271 VAL A CA 1
ATOM 2074 C C . VAL A 1 271 ? 5.176 17.162 -13.523 1.00 48.19 271 VAL A C 1
ATOM 2076 O O . VAL A 1 271 ? 5.089 17.221 -14.748 1.00 48.19 271 VAL A O 1
ATOM 2079 N N . GLU A 1 272 ? 6.146 16.507 -12.889 1.00 56.16 272 GLU A N 1
ATOM 2080 C CA . GLU A 1 272 ? 7.218 15.813 -13.587 1.00 56.16 272 GLU A CA 1
ATOM 2081 C C . GLU A 1 272 ? 6.557 14.757 -14.479 1.00 56.16 272 GLU A C 1
ATOM 2083 O O . GLU A 1 272 ? 5.799 13.911 -13.992 1.00 56.16 272 GLU A O 1
ATOM 2088 N N . ALA A 1 273 ? 6.756 14.850 -15.795 1.00 71.44 273 ALA A N 1
ATOM 2089 C CA . ALA A 1 273 ? 6.182 13.892 -16.726 1.00 71.44 273 ALA A CA 1
ATOM 2090 C C . ALA A 1 273 ? 6.714 12.496 -16.369 1.00 71.44 273 ALA A C 1
ATOM 2092 O O . ALA A 1 273 ? 7.884 12.184 -16.571 1.00 71.44 273 ALA A O 1
ATOM 2093 N N . THR A 1 274 ? 5.867 11.660 -15.767 1.00 89.94 274 THR A N 1
ATOM 2094 C CA . THR A 1 274 ? 6.278 10.323 -15.324 1.00 89.94 274 THR A CA 1
ATOM 2095 C C . THR A 1 274 ? 6.357 9.354 -16.502 1.00 89.94 274 THR A C 1
ATOM 2097 O O . THR A 1 274 ? 5.419 9.300 -17.298 1.00 89.94 274 THR A O 1
ATOM 2100 N N . TYR A 1 275 ? 7.401 8.524 -16.548 1.00 91.69 275 TYR A N 1
ATOM 2101 C CA . TYR A 1 275 ? 7.549 7.42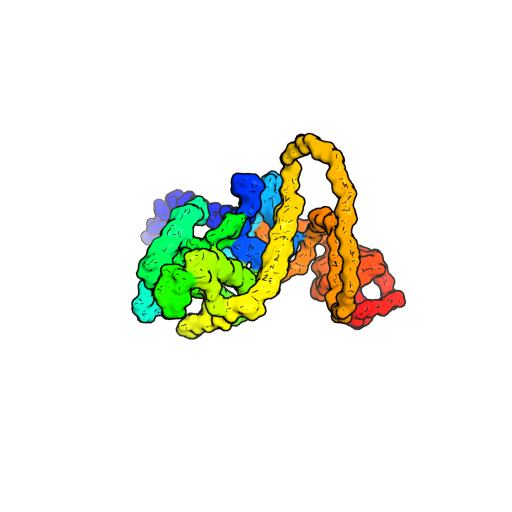1 -17.506 1.00 91.69 275 TYR A CA 1
ATOM 2102 C C . TYR A 1 275 ? 7.161 6.064 -16.873 1.00 91.69 275 TYR A C 1
ATOM 2104 O O . TYR A 1 275 ? 7.408 5.874 -15.675 1.00 91.69 275 TYR A O 1
ATOM 2112 N N . PRO A 1 276 ? 6.573 5.108 -17.624 1.00 94.75 276 PRO A N 1
ATOM 2113 C CA . PRO A 1 276 ? 6.179 3.786 -17.125 1.00 94.75 276 PRO A CA 1
ATOM 2114 C C . PRO A 1 276 ? 7.361 2.822 -16.899 1.00 94.75 276 PRO A C 1
ATOM 2116 O O . PRO A 1 276 ? 7.382 1.709 -17.430 1.00 94.75 276 PRO A O 1
ATOM 2119 N N . GLU A 1 277 ? 8.329 3.212 -16.071 1.00 92.50 277 GLU A N 1
ATOM 2120 C CA . GLU A 1 277 ? 9.410 2.330 -15.614 1.00 92.50 277 GLU A CA 1
ATOM 2121 C C . GLU A 1 277 ? 8.845 1.035 -15.000 1.00 92.50 277 GLU A C 1
ATOM 2123 O O . GLU A 1 277 ? 7.923 1.102 -14.176 1.00 92.50 277 GLU A O 1
ATOM 2128 N N . PRO A 1 278 ? 9.360 -0.156 -15.369 1.00 93.31 278 PRO A N 1
ATOM 2129 C CA . PRO A 1 278 ? 8.875 -1.401 -14.793 1.00 93.31 278 PRO A CA 1
ATOM 2130 C C . PRO A 1 278 ? 9.218 -1.474 -13.304 1.00 93.31 278 PRO A C 1
ATOM 2132 O O . PRO A 1 278 ? 10.347 -1.220 -12.880 1.00 93.31 278 PRO A O 1
ATOM 2135 N N . VAL A 1 279 ? 8.224 -1.871 -12.518 1.00 93.44 279 VAL A N 1
ATOM 2136 C CA . VAL A 1 279 ? 8.301 -2.063 -11.067 1.00 93.44 279 VAL A CA 1
ATOM 2137 C C . VAL A 1 279 ? 7.591 -3.362 -10.698 1.00 93.44 279 VAL A C 1
ATOM 2139 O O . VAL A 1 279 ? 6.764 -3.853 -11.463 1.00 93.44 279 VAL A O 1
ATOM 2142 N N . GLU A 1 280 ? 7.838 -3.908 -9.506 1.00 90.44 280 GLU A N 1
ATOM 2143 C CA . GLU A 1 280 ? 7.192 -5.159 -9.064 1.00 90.44 280 GLU A CA 1
ATOM 2144 C C . GLU A 1 280 ? 5.657 -5.097 -9.107 1.00 90.44 280 GLU A C 1
ATOM 2146 O O . GLU A 1 280 ? 4.982 -6.087 -9.385 1.00 90.44 280 GLU A O 1
ATOM 2151 N N . HIS A 1 281 ? 5.085 -3.911 -8.880 1.00 91.69 281 HIS A N 1
ATOM 2152 C CA . HIS A 1 281 ? 3.640 -3.702 -8.924 1.00 91.69 281 HIS A CA 1
ATOM 2153 C C . HIS A 1 281 ? 3.030 -3.925 -10.318 1.00 91.69 281 HIS A C 1
ATOM 2155 O O . HIS A 1 281 ? 1.831 -4.180 -10.421 1.00 91.69 281 HIS A O 1
ATOM 2161 N N . CYS A 1 282 ? 3.829 -3.893 -11.391 1.00 92.62 282 CYS A N 1
ATOM 2162 C CA . CYS A 1 282 ? 3.366 -4.151 -12.755 1.00 92.62 282 CYS A CA 1
ATOM 2163 C C . CYS A 1 282 ? 2.671 -5.511 -12.913 1.00 92.62 282 CYS A C 1
ATOM 2165 O O . CYS A 1 282 ? 1.766 -5.612 -13.733 1.00 92.62 282 CYS A O 1
ATOM 2167 N N . LEU A 1 283 ? 3.019 -6.515 -12.099 1.00 89.19 283 LEU A N 1
ATOM 2168 C CA . LEU A 1 283 ? 2.423 -7.859 -12.149 1.00 89.19 283 LEU A CA 1
ATOM 2169 C C . LEU A 1 283 ? 0.905 -7.870 -11.906 1.00 89.19 283 LEU A C 1
ATOM 2171 O O . LEU A 1 283 ? 0.205 -8.766 -12.367 1.00 89.19 283 LEU A O 1
ATOM 2175 N N . ILE A 1 284 ? 0.397 -6.874 -11.179 1.00 88.75 284 ILE A N 1
ATOM 2176 C CA . ILE A 1 284 ? -1.020 -6.763 -10.813 1.00 88.75 284 ILE A CA 1
ATOM 2177 C C . ILE A 1 284 ? -1.641 -5.422 -11.226 1.00 88.75 284 ILE A C 1
ATOM 2179 O O . ILE A 1 284 ? -2.823 -5.181 -10.986 1.00 88.75 284 ILE A O 1
ATOM 2183 N N . CYS A 1 285 ? -0.856 -4.523 -11.819 1.00 92.12 285 CYS A N 1
ATOM 2184 C CA . CYS A 1 285 ? -1.288 -3.167 -12.134 1.00 92.12 285 CYS A CA 1
ATOM 2185 C C . CYS A 1 285 ? -2.190 -3.148 -13.368 1.00 92.12 285 CYS A C 1
ATOM 2187 O O . CYS A 1 285 ? -1.742 -3.506 -14.452 1.00 92.12 285 CYS A O 1
ATOM 2189 N N . LYS A 1 286 ? -3.410 -2.611 -13.245 1.00 92.38 286 LYS A N 1
ATOM 2190 C CA . LYS A 1 286 ? -4.385 -2.477 -14.350 1.00 92.38 286 LYS A CA 1
ATOM 2191 C C . LYS A 1 286 ? -3.852 -1.746 -15.598 1.00 92.38 286 LYS A C 1
ATOM 2193 O O . LYS A 1 286 ? -4.344 -1.973 -16.696 1.00 92.38 286 LYS A O 1
ATOM 2198 N N . TRP A 1 287 ? -2.833 -0.898 -15.444 1.00 94.19 287 TRP A N 1
ATOM 2199 C CA . TRP A 1 287 ? -2.208 -0.144 -16.538 1.00 94.19 287 TRP A CA 1
ATOM 2200 C C . TRP A 1 287 ? -1.075 -0.894 -17.247 1.00 94.19 287 TRP A C 1
ATOM 2202 O O . TRP A 1 287 ? -0.508 -0.371 -18.202 1.00 94.19 287 TRP A O 1
ATOM 2212 N N . PHE A 1 288 ? -0.727 -2.109 -16.806 1.00 94.12 288 PHE A N 1
ATOM 2213 C CA . PHE A 1 288 ? 0.440 -2.840 -17.304 1.00 94.12 288 PHE A CA 1
ATOM 2214 C C . PHE A 1 288 ? 0.484 -2.941 -18.830 1.00 94.12 288 PHE A C 1
ATOM 2216 O O . PHE A 1 288 ? 1.529 -2.664 -19.406 1.00 94.12 288 PHE A O 1
ATOM 2223 N N . ARG A 1 289 ? -0.635 -3.285 -19.481 1.00 93.88 289 ARG A N 1
ATOM 2224 C CA . ARG A 1 289 ? -0.689 -3.455 -20.942 1.00 93.88 289 ARG A CA 1
ATOM 2225 C C . ARG A 1 289 ? -0.359 -2.174 -21.702 1.00 93.88 289 ARG A C 1
ATOM 2227 O O . ARG A 1 289 ? 0.395 -2.224 -22.664 1.00 93.88 289 ARG A O 1
ATOM 2234 N N . GLU A 1 290 ? -0.902 -1.044 -21.264 1.00 94.88 290 GLU A N 1
ATOM 2235 C CA . GLU A 1 290 ? -0.648 0.254 -21.898 1.00 94.88 290 GLU A CA 1
ATOM 2236 C C . GLU A 1 290 ? 0.794 0.702 -21.660 1.00 94.88 290 GLU A C 1
ATOM 2238 O O . GLU A 1 290 ? 1.490 1.084 -22.596 1.00 94.88 290 GLU A O 1
ATOM 2243 N N . CYS A 1 291 ? 1.270 0.563 -20.422 1.00 95.81 291 CYS A N 1
ATOM 2244 C CA . CYS A 1 291 ? 2.654 0.834 -20.055 1.00 95.81 291 CYS A CA 1
ATOM 2245 C C . CYS A 1 291 ? 3.646 -0.040 -20.843 1.00 95.81 291 CYS A C 1
ATOM 2247 O O . CYS A 1 291 ? 4.693 0.440 -21.263 1.00 95.81 291 CYS A O 1
ATOM 2249 N N . ASP A 1 292 ? 3.337 -1.324 -21.044 1.00 95.88 292 ASP A N 1
ATOM 2250 C CA . ASP A 1 292 ? 4.178 -2.244 -21.814 1.00 95.88 292 ASP A CA 1
ATOM 2251 C C . ASP A 1 292 ? 4.180 -1.914 -23.303 1.00 95.88 292 ASP A C 1
ATOM 2253 O O . ASP A 1 292 ? 5.244 -1.883 -23.919 1.00 95.88 292 ASP A O 1
ATOM 2257 N N . ALA A 1 293 ? 3.011 -1.598 -23.865 1.00 96.31 293 ALA A N 1
ATOM 2258 C CA . ALA A 1 293 ? 2.896 -1.152 -25.246 1.00 96.31 293 ALA A CA 1
ATOM 2259 C C . ALA A 1 293 ? 3.713 0.123 -25.493 1.00 96.31 293 ALA A C 1
ATOM 2261 O O . ALA A 1 293 ? 4.438 0.187 -26.483 1.00 96.31 293 ALA A O 1
ATOM 2262 N N . GLN A 1 294 ? 3.659 1.090 -24.570 1.00 96.62 294 GLN A N 1
ATOM 2263 C CA . GLN A 1 294 ? 4.476 2.300 -24.643 1.00 96.62 294 GLN A CA 1
ATOM 2264 C C . GLN A 1 294 ? 5.973 1.965 -24.631 1.00 96.62 294 GLN A C 1
ATOM 2266 O O . GLN A 1 294 ? 6.687 2.352 -25.547 1.00 96.62 294 GLN A O 1
ATOM 2271 N N . ARG A 1 295 ? 6.447 1.162 -23.668 1.00 97.12 295 ARG A N 1
ATOM 2272 C CA . ARG A 1 295 ? 7.867 0.767 -23.607 1.00 97.12 295 ARG A CA 1
ATOM 2273 C C . ARG A 1 295 ? 8.350 0.042 -24.865 1.00 97.12 295 ARG A C 1
ATOM 2275 O O . ARG A 1 295 ? 9.498 0.215 -25.258 1.00 97.12 295 ARG A O 1
ATOM 2282 N N . ARG A 1 296 ? 7.497 -0.776 -25.490 1.00 97.12 296 ARG A N 1
ATOM 2283 C CA . ARG A 1 296 ? 7.801 -1.447 -26.766 1.00 97.12 296 ARG A CA 1
ATOM 2284 C C . ARG A 1 296 ? 7.878 -0.470 -27.928 1.00 97.12 296 ARG A C 1
ATOM 2286 O O . ARG A 1 296 ? 8.794 -0.581 -28.732 1.00 97.12 296 ARG A O 1
ATOM 2293 N N . ALA A 1 297 ? 6.937 0.468 -28.009 1.00 97.69 297 ALA A N 1
ATOM 2294 C CA . ALA A 1 297 ? 6.943 1.504 -29.036 1.00 97.69 297 ALA A CA 1
ATOM 2295 C C . ALA A 1 297 ? 8.177 2.413 -28.922 1.00 97.69 297 ALA A C 1
ATOM 2297 O O . ALA A 1 297 ? 8.756 2.788 -29.937 1.00 97.69 297 ALA A O 1
ATOM 2298 N N . ASP A 1 298 ? 8.606 2.698 -27.692 1.00 96.56 298 ASP A N 1
ATOM 2299 C CA . ASP A 1 298 ? 9.771 3.534 -27.396 1.00 96.56 298 ASP A CA 1
ATOM 2300 C C . ASP A 1 298 ? 11.116 2.798 -27.562 1.00 96.56 298 ASP A C 1
ATOM 2302 O O . ASP A 1 298 ? 12.165 3.393 -27.319 1.00 96.56 298 ASP A O 1
ATOM 2306 N N . ASP A 1 299 ? 11.110 1.510 -27.936 1.00 96.88 299 ASP A N 1
ATOM 2307 C CA . ASP A 1 299 ? 12.310 0.663 -27.994 1.00 96.88 299 ASP A CA 1
ATOM 2308 C C . ASP A 1 299 ? 13.102 0.686 -26.667 1.00 96.88 299 ASP A C 1
ATOM 2310 O O . ASP A 1 299 ? 14.333 0.760 -26.626 1.00 96.88 299 ASP A O 1
ATOM 2314 N N . HIS A 1 300 ? 12.379 0.690 -25.543 1.00 96.81 300 HIS A N 1
ATOM 2315 C CA . HIS A 1 300 ? 12.943 0.997 -24.234 1.00 96.81 300 HIS A CA 1
ATOM 2316 C C . HIS A 1 300 ? 13.863 -0.117 -23.712 1.00 96.81 300 HIS A C 1
ATOM 2318 O O . HIS A 1 300 ? 13.546 -1.307 -23.765 1.00 96.81 300 HIS A O 1
ATOM 2324 N N . LEU A 1 301 ? 14.973 0.270 -23.078 1.00 96.75 301 LEU A N 1
ATOM 2325 C CA . LEU A 1 301 ? 16.003 -0.653 -22.585 1.00 96.75 301 LEU A CA 1
ATOM 2326 C C . LEU A 1 301 ? 15.520 -1.691 -21.564 1.00 96.75 301 LEU A C 1
ATOM 2328 O O . LEU A 1 301 ? 16.156 -2.724 -21.378 1.00 96.75 301 LEU A O 1
ATOM 2332 N N . SER A 1 302 ? 14.388 -1.459 -20.901 1.00 94.81 302 SER A N 1
ATOM 2333 C CA . SER A 1 302 ? 13.812 -2.444 -19.975 1.00 94.81 302 SER A CA 1
ATOM 2334 C C . SER A 1 302 ? 13.348 -3.743 -20.636 1.00 94.81 302 SER A C 1
ATOM 2336 O O . SER A 1 302 ? 12.969 -4.669 -19.928 1.00 94.81 302 SER A O 1
ATOM 2338 N N . LEU A 1 303 ? 13.282 -3.786 -21.968 1.00 95.12 303 LEU A N 1
ATOM 2339 C CA . LEU A 1 303 ? 12.963 -4.998 -22.720 1.00 95.12 303 LEU A CA 1
ATOM 2340 C C . LEU A 1 303 ? 14.134 -5.992 -22.720 1.00 95.12 303 LEU A C 1
ATOM 2342 O O . LEU A 1 303 ? 13.924 -7.177 -22.969 1.00 95.12 303 LEU A O 1
ATOM 2346 N N . VAL A 1 304 ? 15.347 -5.532 -22.395 1.00 95.44 304 VAL A N 1
ATOM 2347 C CA . VAL A 1 304 ? 16.507 -6.397 -22.183 1.00 95.44 304 VAL A CA 1
ATOM 2348 C C . VAL A 1 304 ? 16.399 -7.058 -20.809 1.00 95.44 304 VAL A C 1
ATOM 2350 O O . VAL A 1 304 ? 16.245 -6.386 -19.784 1.00 95.44 304 VAL A O 1
ATOM 2353 N N . ALA A 1 305 ? 16.477 -8.388 -20.796 1.00 91.38 305 ALA A N 1
ATOM 2354 C CA . ALA A 1 305 ? 16.312 -9.196 -19.593 1.00 91.38 305 ALA A CA 1
ATOM 2355 C C . ALA A 1 305 ? 17.304 -8.807 -18.481 1.00 91.38 305 ALA A C 1
ATOM 2357 O O . ALA A 1 305 ? 18.456 -8.463 -18.737 1.00 91.38 305 ALA A O 1
ATOM 2358 N N . ASP A 1 306 ? 16.839 -8.868 -17.230 1.00 88.81 306 ASP A N 1
ATOM 2359 C CA . ASP A 1 306 ? 17.616 -8.586 -16.013 1.00 88.81 306 ASP A CA 1
ATOM 2360 C C . ASP A 1 306 ? 18.287 -7.197 -15.943 1.00 88.81 306 ASP A C 1
ATOM 2362 O O . ASP A 1 306 ? 19.113 -6.940 -15.058 1.00 88.81 306 ASP A O 1
ATOM 2366 N N . MET A 1 307 ? 17.911 -6.263 -16.826 1.00 92.31 307 MET A N 1
ATOM 2367 C CA . MET A 1 307 ? 18.471 -4.917 -16.828 1.00 92.31 307 MET A CA 1
ATOM 2368 C C . MET A 1 307 ? 17.863 -4.053 -15.717 1.00 92.31 307 MET A C 1
ATOM 2370 O O . MET A 1 307 ? 16.667 -3.750 -15.681 1.00 92.31 307 MET A O 1
ATOM 2374 N N . ARG A 1 308 ? 18.719 -3.585 -14.809 1.00 91.75 308 ARG A N 1
ATOM 2375 C CA . ARG A 1 308 ? 18.358 -2.687 -13.704 1.00 91.75 308 ARG A CA 1
ATOM 2376 C C . ARG A 1 308 ? 18.315 -1.233 -14.172 1.00 91.75 308 ARG A C 1
ATOM 2378 O O . ARG A 1 308 ? 18.995 -0.855 -15.121 1.00 91.75 308 ARG A O 1
ATOM 2385 N N . ARG A 1 309 ? 17.592 -0.379 -13.441 1.00 90.62 309 ARG A N 1
ATOM 2386 C CA . ARG A 1 309 ? 17.481 1.059 -13.752 1.00 90.62 309 ARG A CA 1
ATOM 2387 C C . ARG A 1 309 ? 18.838 1.758 -13.867 1.00 90.62 309 ARG A C 1
ATOM 2389 O O . ARG A 1 309 ? 19.107 2.383 -14.875 1.00 90.62 309 ARG A O 1
ATOM 2396 N N . GLN A 1 310 ? 19.742 1.530 -12.913 1.00 92.00 310 GLN A N 1
ATOM 2397 C CA . GLN A 1 310 ? 21.099 2.099 -12.957 1.00 92.00 310 GLN A CA 1
ATOM 2398 C C . GLN A 1 310 ? 21.889 1.712 -14.223 1.00 92.00 310 GLN A C 1
ATOM 2400 O O . GLN A 1 310 ? 22.760 2.460 -14.657 1.00 92.00 310 GLN A O 1
ATOM 2405 N N . GLN A 1 311 ? 21.617 0.540 -14.808 1.00 94.00 311 GLN A N 1
ATOM 2406 C CA . GLN A 1 311 ? 22.247 0.119 -16.062 1.00 94.00 311 GLN A CA 1
ATOM 2407 C C . GLN A 1 311 ? 21.624 0.842 -17.258 1.00 94.00 311 GLN A C 1
ATOM 2409 O O . GLN A 1 311 ? 22.372 1.279 -18.126 1.00 94.00 311 GLN A O 1
ATOM 2414 N N . ARG A 1 312 ? 20.297 1.045 -17.262 1.00 94.56 312 ARG A N 1
ATOM 2415 C CA . ARG A 1 312 ? 19.609 1.883 -18.258 1.00 94.56 312 ARG A CA 1
ATOM 2416 C C . ARG A 1 312 ? 20.134 3.313 -18.245 1.00 94.56 312 ARG A C 1
ATOM 2418 O O . ARG A 1 312 ? 20.621 3.764 -19.274 1.00 94.56 312 ARG A O 1
ATOM 2425 N N . ASP A 1 313 ? 20.174 3.947 -17.073 1.00 92.38 313 ASP A N 1
ATOM 2426 C CA . ASP A 1 313 ? 20.701 5.308 -16.896 1.00 92.38 313 ASP A CA 1
ATOM 2427 C C . ASP A 1 313 ? 22.150 5.415 -17.426 1.00 92.38 313 ASP A C 1
ATOM 2429 O O . ASP A 1 313 ? 22.550 6.403 -18.044 1.00 92.38 313 ASP A O 1
ATOM 2433 N N . GLN A 1 314 ? 22.960 4.368 -17.217 1.00 94.25 314 GLN A N 1
ATOM 2434 C CA . GLN A 1 314 ? 24.331 4.307 -17.726 1.00 94.25 314 GLN A CA 1
ATOM 2435 C C . GLN A 1 314 ? 24.393 4.180 -19.256 1.00 94.25 314 GLN A C 1
ATOM 2437 O O . GLN A 1 314 ? 25.260 4.805 -19.868 1.00 94.25 314 GLN A O 1
ATOM 2442 N N . PHE A 1 315 ? 23.524 3.377 -19.873 1.00 95.19 315 PHE A N 1
ATOM 2443 C CA . PHE A 1 315 ? 23.454 3.253 -21.330 1.00 95.19 315 PHE A CA 1
ATOM 2444 C C . PHE A 1 315 ? 22.894 4.516 -21.984 1.00 95.19 315 PHE A C 1
ATOM 2446 O O . PHE A 1 315 ? 23.422 4.944 -23.006 1.00 95.19 315 PHE A O 1
ATOM 2453 N N . GLU A 1 316 ? 21.912 5.176 -21.374 1.00 93.38 316 GLU A N 1
ATOM 2454 C CA . GLU A 1 316 ? 21.449 6.500 -21.799 1.00 93.38 316 GLU A CA 1
ATOM 2455 C C . GLU A 1 316 ? 22.590 7.522 -21.785 1.00 93.38 316 GLU A C 1
ATOM 2457 O O . GLU A 1 316 ? 22.799 8.223 -22.775 1.00 93.38 316 GLU A O 1
ATOM 2462 N N . ALA A 1 317 ? 23.406 7.535 -20.725 1.00 94.38 317 ALA A N 1
ATOM 2463 C CA . ALA A 1 317 ? 24.597 8.384 -20.646 1.00 94.38 317 ALA A CA 1
ATOM 2464 C C . ALA A 1 317 ? 25.657 8.060 -21.720 1.00 94.38 317 ALA A C 1
ATOM 2466 O O . ALA A 1 317 ? 26.492 8.907 -22.037 1.00 94.38 317 ALA A O 1
ATOM 2467 N N . TRP A 1 318 ? 25.627 6.856 -22.297 1.00 94.44 318 TRP A N 1
ATOM 2468 C CA . TRP A 1 318 ? 26.450 6.443 -23.440 1.00 94.44 318 TRP A CA 1
ATOM 2469 C C . TRP A 1 318 ? 25.743 6.601 -24.790 1.00 94.44 318 TRP A C 1
ATOM 2471 O O . TRP A 1 318 ? 26.219 6.083 -25.796 1.00 94.44 318 TRP A O 1
ATOM 2481 N N . ASN A 1 319 ? 24.614 7.315 -24.828 1.00 94.56 319 ASN A N 1
ATOM 2482 C CA . ASN A 1 319 ? 23.780 7.496 -26.016 1.00 94.56 319 ASN A CA 1
ATOM 2483 C C . ASN A 1 319 ? 23.270 6.167 -26.618 1.00 94.56 319 ASN A C 1
ATOM 2485 O O . ASN A 1 319 ? 22.993 6.070 -27.812 1.00 94.56 319 ASN A O 1
ATOM 2489 N N . ALA A 1 320 ? 23.107 5.148 -25.775 1.00 95.31 320 ALA A N 1
ATOM 2490 C CA . ALA A 1 320 ? 22.570 3.830 -26.093 1.00 95.31 320 ALA A CA 1
ATOM 2491 C C . ALA A 1 320 ? 21.206 3.603 -25.417 1.00 95.31 320 ALA A C 1
ATOM 2493 O O . ALA A 1 320 ? 20.929 2.519 -24.925 1.00 95.31 320 ALA A O 1
ATOM 2494 N N . GLY A 1 321 ? 20.363 4.641 -25.370 1.00 95.06 321 GLY A N 1
ATOM 2495 C CA . GLY A 1 321 ? 19.086 4.654 -24.637 1.00 95.06 321 GLY A CA 1
ATOM 2496 C C . GLY A 1 321 ? 17.942 3.817 -25.227 1.00 95.06 321 GLY A C 1
ATOM 2497 O O . GLY A 1 321 ? 16.828 3.899 -24.725 1.00 95.06 321 GLY A O 1
ATOM 2498 N N . THR A 1 322 ? 18.179 3.033 -26.281 1.00 97.44 322 THR A N 1
ATOM 2499 C CA . THR A 1 322 ? 17.167 2.146 -26.884 1.00 97.44 322 THR A CA 1
ATOM 2500 C C . THR A 1 322 ? 17.765 0.766 -27.142 1.00 97.44 322 THR A C 1
ATOM 2502 O O . THR A 1 322 ? 18.991 0.651 -27.239 1.00 97.44 322 THR A O 1
ATOM 2505 N N . VAL A 1 323 ? 16.945 -0.283 -27.264 1.00 97.25 323 VAL A N 1
ATOM 2506 C CA . VAL A 1 323 ? 17.440 -1.649 -27.527 1.00 97.25 323 VAL A CA 1
ATOM 2507 C C . VAL A 1 323 ? 18.241 -1.686 -28.828 1.00 97.25 323 VAL A C 1
ATOM 2509 O O . VAL A 1 323 ? 19.348 -2.219 -28.836 1.00 97.25 323 VAL A O 1
ATOM 2512 N N . ALA A 1 324 ? 17.773 -1.032 -29.894 1.00 97.19 324 ALA A N 1
ATOM 2513 C CA . ALA A 1 324 ? 18.490 -0.952 -31.165 1.00 97.19 324 ALA A CA 1
ATOM 2514 C C . ALA A 1 324 ? 19.855 -0.254 -31.036 1.00 97.19 324 ALA A C 1
ATOM 2516 O O . ALA A 1 324 ? 20.863 -0.741 -31.557 1.00 97.19 324 ALA A O 1
ATOM 2517 N N . LYS A 1 325 ? 19.924 0.875 -30.315 1.00 97.19 325 LYS A N 1
ATOM 2518 C CA . LYS A 1 325 ? 21.196 1.580 -30.089 1.00 97.19 325 LYS A CA 1
ATOM 2519 C C . LYS A 1 325 ? 22.142 0.775 -29.203 1.00 97.19 325 LYS A C 1
ATOM 2521 O O . LYS A 1 325 ? 23.343 0.754 -29.461 1.00 97.19 325 LYS A O 1
ATOM 2526 N N . LEU A 1 326 ? 21.612 0.090 -28.191 1.00 96.94 326 LEU A N 1
ATOM 2527 C CA . LEU A 1 326 ? 22.384 -0.824 -27.361 1.00 96.94 326 LEU A CA 1
ATOM 2528 C C . LEU A 1 326 ? 22.940 -1.980 -28.199 1.00 96.94 326 LEU A C 1
ATOM 2530 O O . LEU A 1 326 ? 24.135 -2.239 -28.134 1.00 96.94 326 LEU A O 1
ATOM 2534 N N . ALA A 1 327 ? 22.132 -2.613 -29.047 1.00 96.31 327 ALA A N 1
ATOM 2535 C CA . ALA A 1 327 ? 22.561 -3.692 -29.937 1.00 96.31 327 ALA A CA 1
ATOM 2536 C C . ALA A 1 327 ? 23.703 -3.269 -30.882 1.00 96.31 327 ALA A C 1
ATOM 2538 O O . ALA A 1 327 ? 24.590 -4.068 -31.197 1.00 96.31 327 ALA A O 1
ATOM 2539 N N . ALA A 1 328 ? 23.703 -2.002 -31.305 1.00 96.00 328 ALA A N 1
ATOM 2540 C CA . ALA A 1 328 ? 24.728 -1.405 -32.156 1.00 96.00 328 ALA A CA 1
ATOM 2541 C C . ALA A 1 328 ? 25.967 -0.899 -31.391 1.00 96.00 328 ALA A C 1
ATOM 2543 O O . ALA A 1 328 ? 26.956 -0.535 -32.028 1.00 96.00 328 ALA A O 1
ATOM 2544 N N . LEU A 1 329 ? 25.951 -0.891 -30.051 1.00 94.31 329 LEU A N 1
ATOM 2545 C CA . LEU A 1 329 ? 27.055 -0.369 -29.246 1.00 94.31 329 LEU A CA 1
ATOM 2546 C C . LEU A 1 329 ? 28.354 -1.150 -29.544 1.00 94.31 329 LEU A C 1
ATOM 2548 O O . LEU A 1 329 ? 28.326 -2.390 -29.491 1.00 94.31 329 LEU A O 1
ATOM 2552 N N . PRO A 1 330 ? 29.476 -0.473 -29.863 1.00 92.12 330 PRO A N 1
ATOM 2553 C CA . PRO A 1 330 ? 30.737 -1.134 -30.184 1.00 92.12 330 PRO A CA 1
ATOM 2554 C C . PRO A 1 330 ? 31.303 -1.960 -29.024 1.00 92.12 330 PRO A C 1
ATOM 2556 O O . PRO A 1 330 ? 31.198 -1.590 -27.852 1.00 92.12 330 PRO A O 1
ATOM 2559 N N . ILE A 1 331 ? 31.950 -3.074 -29.372 1.00 87.81 331 ILE A N 1
ATOM 2560 C CA . ILE A 1 331 ? 32.754 -3.893 -28.460 1.00 87.81 331 ILE A CA 1
ATOM 2561 C C . ILE A 1 331 ? 34.191 -3.921 -29.003 1.00 87.81 331 ILE A C 1
ATOM 2563 O O . ILE A 1 331 ? 34.362 -4.139 -30.204 1.00 87.81 331 ILE A O 1
ATOM 2567 N N . PRO A 1 332 ? 35.224 -3.742 -28.154 1.00 89.62 332 PRO A N 1
ATOM 2568 C CA . PRO A 1 332 ? 35.162 -3.600 -26.694 1.00 89.62 332 PRO A CA 1
ATOM 2569 C C . PRO A 1 332 ? 34.555 -2.265 -26.240 1.00 89.62 332 PRO A C 1
ATOM 2571 O O . PRO A 1 332 ? 34.698 -1.255 -26.917 1.00 89.62 332 PRO A O 1
ATOM 2574 N N . LEU A 1 333 ? 33.892 -2.264 -25.075 1.00 90.06 333 LEU A N 1
ATOM 2575 C CA . LEU A 1 333 ? 33.323 -1.042 -24.495 1.00 90.06 333 LEU A CA 1
ATOM 2576 C C . LEU A 1 333 ? 34.419 0.015 -24.293 1.00 90.06 333 LEU A C 1
ATOM 2578 O O . LEU A 1 333 ? 35.374 -0.218 -23.541 1.00 90.06 333 LEU A O 1
ATOM 2582 N N . GLU A 1 334 ? 34.240 1.177 -24.920 1.00 86.44 334 GLU A N 1
ATOM 2583 C CA . GLU A 1 334 ? 35.175 2.308 -24.855 1.00 86.44 334 GLU A CA 1
ATOM 2584 C C . GLU A 1 334 ? 35.299 2.866 -23.432 1.00 86.44 334 GLU A C 1
ATOM 2586 O O . GLU A 1 334 ? 36.388 3.193 -22.962 1.00 86.44 334 GLU A O 1
ATOM 2591 N N . GLN A 1 335 ? 34.176 2.922 -22.711 1.00 88.00 335 GLN A N 1
ATOM 2592 C CA . GLN A 1 335 ? 34.098 3.451 -21.353 1.00 88.00 335 GLN A CA 1
ATOM 2593 C C . GLN A 1 335 ? 33.879 2.334 -20.328 1.00 88.00 335 GLN A C 1
ATOM 2595 O O . GLN A 1 335 ? 33.206 1.332 -20.575 1.00 88.00 335 GLN A O 1
ATOM 2600 N N . LYS A 1 336 ? 34.449 2.504 -19.131 1.00 89.94 336 LYS A N 1
ATOM 2601 C CA . LYS A 1 336 ? 34.178 1.613 -17.997 1.00 89.94 336 LYS A CA 1
ATOM 2602 C C . LYS A 1 336 ? 32.818 1.981 -17.376 1.00 89.94 336 LYS A C 1
ATOM 2604 O O . LYS A 1 336 ? 32.612 3.163 -17.100 1.00 89.94 336 LYS A O 1
ATOM 2609 N N . PRO A 1 337 ? 31.923 1.009 -17.109 1.00 92.25 337 PRO A N 1
ATOM 2610 C CA . PRO A 1 337 ? 30.692 1.272 -16.370 1.00 92.25 337 PRO A CA 1
ATOM 2611 C C . PRO A 1 337 ? 30.976 1.922 -15.012 1.00 92.25 337 PRO A C 1
ATOM 2613 O O . PRO A 1 337 ? 31.917 1.517 -14.322 1.00 92.25 337 PRO A O 1
ATOM 2616 N N . ARG A 1 338 ? 30.146 2.887 -14.593 1.00 91.94 338 ARG A N 1
ATOM 2617 C CA . ARG A 1 338 ? 30.220 3.460 -13.236 1.00 91.94 338 ARG A CA 1
ATOM 2618 C C . ARG A 1 338 ? 29.867 2.435 -12.156 1.00 91.94 338 ARG A C 1
ATOM 2620 O O . ARG A 1 338 ? 30.401 2.496 -11.052 1.00 91.94 338 ARG A O 1
ATOM 2627 N N . HIS A 1 339 ? 28.992 1.486 -12.485 1.00 87.94 339 HIS A N 1
ATOM 2628 C CA . HIS A 1 339 ? 28.529 0.430 -11.589 1.00 87.94 339 HIS A CA 1
ATOM 2629 C C . HIS A 1 339 ? 28.605 -0.932 -12.287 1.00 87.94 339 HIS A C 1
ATOM 2631 O O . HIS A 1 339 ? 28.316 -1.036 -13.473 1.00 87.94 339 HIS A O 1
ATOM 2637 N N . GLY A 1 340 ? 28.952 -1.991 -11.551 1.00 88.69 340 GLY A N 1
ATOM 2638 C CA . GLY A 1 340 ? 29.032 -3.353 -12.093 1.00 88.69 340 GLY A CA 1
ATOM 2639 C C . GLY A 1 340 ? 30.278 -3.630 -12.948 1.00 88.69 340 GLY A C 1
ATOM 2640 O O . GLY A 1 340 ? 31.229 -2.849 -12.972 1.00 88.69 340 GLY A O 1
ATOM 2641 N N . SER A 1 341 ? 30.291 -4.790 -13.614 1.00 92.06 341 SER A N 1
ATOM 2642 C CA . SER A 1 341 ? 31.430 -5.267 -14.413 1.00 92.06 341 SER A CA 1
ATOM 2643 C C . SER A 1 341 ? 31.239 -4.994 -15.909 1.00 92.06 341 SER A C 1
ATOM 2645 O O . SER A 1 341 ? 30.107 -4.924 -16.393 1.00 92.06 341 SER A O 1
ATOM 2647 N N . LYS A 1 342 ? 32.339 -4.876 -16.668 1.00 92.19 342 LYS A N 1
ATOM 2648 C CA . LYS A 1 342 ? 32.279 -4.692 -18.131 1.00 92.19 342 LYS A CA 1
ATOM 2649 C C . LYS A 1 342 ? 31.586 -5.872 -18.812 1.00 92.19 342 LYS A C 1
ATOM 2651 O O . LYS A 1 342 ? 30.790 -5.677 -19.723 1.00 92.19 342 LYS A O 1
ATOM 2656 N N . GLU A 1 343 ? 31.835 -7.083 -18.325 1.00 92.94 343 GLU A N 1
ATOM 2657 C CA . GLU A 1 343 ? 31.266 -8.327 -18.846 1.00 92.94 343 GLU A CA 1
ATOM 2658 C C . GLU A 1 343 ? 29.742 -8.337 -18.709 1.00 92.94 343 GLU A C 1
ATOM 2660 O O . GLU A 1 343 ? 29.053 -8.820 -19.600 1.00 92.94 343 GLU A O 1
ATOM 2665 N N . ALA A 1 344 ? 29.195 -7.782 -17.621 1.00 92.94 344 ALA A N 1
ATOM 2666 C CA . ALA A 1 344 ? 27.749 -7.664 -17.453 1.00 92.94 344 ALA A CA 1
ATOM 2667 C C . ALA A 1 344 ? 27.125 -6.752 -18.521 1.00 92.94 344 ALA A C 1
ATOM 2669 O O . ALA A 1 344 ? 26.123 -7.123 -19.128 1.00 92.94 344 ALA A O 1
ATOM 2670 N N . TYR A 1 345 ? 27.743 -5.601 -18.796 1.00 94.44 345 TYR A N 1
ATOM 2671 C CA . TYR A 1 345 ? 27.271 -4.667 -19.822 1.00 94.44 345 TYR A CA 1
ATOM 2672 C C . TYR A 1 345 ? 27.403 -5.252 -21.232 1.00 94.44 345 TYR A C 1
ATOM 2674 O O . TYR A 1 345 ? 26.489 -5.100 -22.037 1.00 94.44 345 TYR A O 1
ATOM 2682 N N . VAL A 1 346 ? 28.486 -5.986 -21.512 1.00 94.50 346 VAL A N 1
ATOM 2683 C CA . VAL A 1 346 ? 28.642 -6.737 -22.768 1.00 94.50 346 VAL A CA 1
ATOM 2684 C C . VAL A 1 346 ? 27.544 -7.794 -22.918 1.00 94.50 346 VAL A C 1
ATOM 2686 O O . VAL A 1 346 ? 26.965 -7.905 -23.991 1.00 94.50 346 VAL A O 1
ATOM 2689 N N . ARG A 1 347 ? 27.185 -8.529 -21.854 1.00 94.31 347 ARG A N 1
ATOM 2690 C CA . ARG A 1 347 ? 26.069 -9.492 -21.911 1.00 94.31 347 ARG A CA 1
ATOM 2691 C C . ARG A 1 347 ? 24.731 -8.823 -22.231 1.00 94.31 347 ARG A C 1
ATOM 2693 O O . ARG A 1 347 ? 24.025 -9.319 -23.098 1.00 94.31 347 ARG A O 1
ATOM 2700 N N . MET A 1 348 ? 24.399 -7.706 -21.579 1.00 95.19 348 MET A N 1
ATOM 2701 C CA . MET A 1 348 ? 23.168 -6.951 -21.876 1.00 95.19 348 MET A CA 1
ATOM 2702 C C . MET A 1 348 ? 23.155 -6.423 -23.314 1.00 95.19 348 MET A C 1
ATOM 2704 O O . MET A 1 348 ? 22.129 -6.469 -23.986 1.00 95.19 348 MET A O 1
ATOM 2708 N N . ARG A 1 349 ? 24.310 -5.962 -23.804 1.00 94.69 349 ARG A N 1
ATOM 2709 C CA . ARG A 1 349 ? 24.496 -5.562 -25.200 1.00 94.69 349 ARG A CA 1
ATOM 2710 C C . ARG A 1 349 ? 24.219 -6.720 -26.156 1.00 94.69 349 ARG A C 1
ATOM 2712 O O . ARG A 1 349 ? 23.479 -6.542 -27.115 1.00 94.69 349 ARG A O 1
ATOM 2719 N N . GLU A 1 350 ? 24.804 -7.894 -25.919 1.00 95.00 350 GLU A N 1
ATOM 2720 C CA . GLU A 1 350 ? 24.567 -9.070 -26.769 1.00 95.00 350 GLU A CA 1
ATOM 2721 C C . GLU A 1 350 ? 23.114 -9.556 -26.699 1.00 95.00 350 GLU A C 1
ATOM 2723 O O . GLU A 1 350 ? 22.571 -9.957 -27.721 1.00 95.00 350 GLU A O 1
ATOM 2728 N N . GLN A 1 351 ? 22.451 -9.465 -25.542 1.00 94.75 351 GLN A N 1
ATOM 2729 C CA . GLN A 1 351 ? 21.019 -9.765 -25.431 1.00 94.75 351 GLN A CA 1
ATOM 2730 C C . GLN A 1 351 ? 20.160 -8.840 -26.296 1.00 94.75 351 GLN A C 1
ATOM 2732 O O . GLN A 1 351 ? 19.198 -9.306 -26.884 1.00 94.75 351 GLN A O 1
ATOM 2737 N N . ALA A 1 352 ? 20.519 -7.559 -26.414 1.00 94.62 352 ALA A N 1
ATOM 2738 C CA . ALA A 1 352 ? 19.793 -6.609 -27.256 1.00 94.62 352 ALA A CA 1
ATOM 2739 C C . ALA A 1 352 ? 19.883 -6.919 -28.766 1.00 94.62 352 ALA A C 1
ATOM 2741 O O . ALA A 1 352 ? 19.125 -6.350 -29.546 1.00 94.62 352 ALA A O 1
ATOM 2742 N N . ARG A 1 353 ? 20.816 -7.783 -29.199 1.00 91.69 353 ARG A N 1
ATOM 2743 C CA . ARG A 1 353 ? 20.963 -8.191 -30.609 1.00 91.69 353 ARG A CA 1
ATOM 2744 C C . ARG A 1 353 ? 20.050 -9.336 -31.032 1.00 91.69 353 ARG A C 1
ATOM 2746 O O . ARG A 1 353 ? 19.917 -9.551 -32.237 1.00 91.69 353 ARG A O 1
ATOM 2753 N N . VAL A 1 354 ? 19.550 -10.103 -30.067 1.00 79.94 354 VAL A N 1
ATOM 2754 C CA . VAL A 1 354 ? 18.680 -11.269 -30.276 1.00 79.94 354 VAL A CA 1
ATOM 2755 C C . VAL A 1 354 ? 17.238 -10.805 -30.213 1.00 79.94 354 VAL A C 1
ATOM 2757 O O . VAL A 1 354 ? 16.465 -11.242 -31.092 1.00 79.94 354 VAL A O 1
#

Sequence (354 aa):
MAAVGFLVESKGAAQREARSSAGWKRQLMKLAAGQIRLAATDLGNHLACRHLTTLDLAVAEGKRVAPDWAAPDLAVIRERGERHEREYLAHLCAQGLTVDNLSHIRHQEEKRLLQETLGLMERGTDVIAQGALGDGEWFGRPDVLRRVAAPSKRWAWSYEVADTKLARETKATTILQLSLYSELLGKIQGTTPEFLWVIPPGEGFAGEKYRVSEYAAYYRYVKARLIEAVGSGKHGGAALGGADRGAAARKAVPADAGQYSLGFANEIATVEATYPEPVEHCLICKWFRECDAQRRADDHLSLVADMRRQQRDQFEAWNAGTVAKLAALPIPLEQKPRHGSKEAYVRMREQARV

Foldseek 3Di:
DDDDDDDPDDPPPVVVVVPPPPPDPPLQWAQDPNDIAHELLLLLVCVQFVVLLVQSLCVNVVVDDFFPDWQPCVVVQVVVQVVQLVVVQVLCVVVVFAEAEPPVPDPVPQVVLQVVLLVCVVVQRQKYAQGWFDDDSYIYGARIWGWDCPAFPAGNIATAGEHEHQDPDDDPSNLLSRLVVQVRRCVSRVHRDQWHWYQYDDPSSDIDIDGSVVCVVVSVVSVVVSCVLSVLPPDDDDDDDDDDDDDDDDDDDDDDDDDDPPDPPDDPDDNPPDQLDDGPCLSGDSCNVVNVVVCVVVQALVVQPPDDPLLLVQCVVVVQGHLVSLLVQDPPHPDARPDDHSVVSVVSSPSSVD

pLDDT: mean 81.67, std 24.64, range [23.66, 98.75]